Protein AF-V7AJ29-F1 (afdb_monomer_lite)

Sequence (267 aa):
MVYHNGQRTSQNERRWLRTNTIELQTILNQRDVEGNTILHIAATKNDTKTMKLLIKVMTDIDAANSSGERAIDIIENQEIKKNLERAEARVKRFRKVLSLMVSMNEWIIRKTGMKEKMSNEIRNAYMIVATLIATTTYQAVWSPPGGFRQINAVGTNNTVIQDHGPSNSSKFYEGKSVMSETKFMPFSTTNAWAFMTAIITIILLMPRNVGWFLLYLPTWLLVMSYSVSIMVISPSDITANLMTSFYLVLLVVLILACLLFFKRSLM

Foldseek 3Di:
DVVVVVVVVLVVQLVVVVVVLVVVQVQQCDADPQRDGPLLVCLLVVVLVVNLVSLQRHPCQPRATNVRDGSLRSHPDPVSSVVSVVSNVVNVVVVVVLVVVVVVVVVCCVVVVPPPDDDPVNLVVLLVVLVVLLVVLLVCLCAPVQRWDDDDPPPPPDDDPDDPDPCPPDPPLGLAHPDDLVVLLVSNVVSVVSNLVSLLSNLLSDDPDPCSVVVVVVSVVSLVVSLVSQLRHHSDNVSSVVVSVVSVVSVVVSVSSNVVVVVVVSD

InterPro domains:
  IPR002110 Ankyrin repeat [PF00023] (35-65)
  IPR002110 Ankyrin repeat [PS50088] (34-66)
  IPR002110 Ankyrin repeat [SM00248] (34-63)
  IPR026961 PGG domain [PF13962] (119-219)
  IPR036770 Ankyrin repeat-containing domain superfamily [G3DSA:1.25.40.20] (21-103)
  IPR036770 Ankyrin repeat-containing domain superfamily [SSF48403] (26-79)

Organism: Phaseolus vulgaris (NCBI:txid3885)

pLDDT: mean 79.11, std 14.29, range [39.41, 96.19]

Structure (mmCIF, N/CA/C/O backbone):
data_AF-V7AJ29-F1
#
_entry.id   AF-V7AJ29-F1
#
loop_
_atom_site.group_PDB
_atom_site.id
_atom_site.type_symbol
_atom_site.label_atom_id
_atom_site.label_alt_id
_atom_site.label_comp_id
_atom_site.label_asym_id
_atom_site.label_entity_id
_atom_site.label_seq_id
_atom_site.pdbx_PDB_ins_code
_atom_site.Cartn_x
_atom_site.Cartn_y
_atom_site.Cartn_z
_atom_site.occupancy
_atom_site.B_iso_or_equiv
_atom_site.auth_seq_id
_atom_site.auth_comp_id
_atom_site.auth_asym_id
_atom_site.auth_atom_id
_atom_site.pdbx_PDB_model_num
ATOM 1 N N . MET A 1 1 ? -14.546 39.806 -2.169 1.00 48.75 1 MET A N 1
ATOM 2 C CA . MET A 1 1 ? -15.174 39.253 -0.942 1.00 48.75 1 MET A CA 1
ATOM 3 C C . MET A 1 1 ? -15.543 37.760 -1.009 1.00 48.75 1 MET A C 1
ATOM 5 O O . MET A 1 1 ? -15.815 37.189 0.036 1.00 48.75 1 MET A O 1
ATOM 9 N N . VAL A 1 2 ? -15.483 37.077 -2.163 1.00 51.84 2 VAL A N 1
ATOM 10 C CA . VAL A 1 2 ? -15.912 35.661 -2.292 1.00 51.84 2 VAL A CA 1
ATOM 11 C C . VAL A 1 2 ? -14.924 34.644 -1.679 1.00 51.84 2 VAL A C 1
ATOM 13 O O . VAL A 1 2 ? -15.341 33.619 -1.147 1.00 51.84 2 VAL A O 1
ATOM 16 N N . TYR A 1 3 ? -13.623 34.951 -1.641 1.00 41.88 3 TYR A N 1
ATOM 17 C CA . TYR A 1 3 ? -12.590 34.047 -1.104 1.00 41.88 3 TYR A CA 1
ATOM 18 C C . TYR A 1 3 ? -12.680 33.790 0.412 1.00 41.88 3 TYR A C 1
ATOM 20 O O . TYR A 1 3 ? -12.237 32.746 0.889 1.00 41.88 3 TYR A O 1
ATOM 28 N N . HIS A 1 4 ? -13.287 34.702 1.177 1.00 47.19 4 HIS A N 1
ATOM 29 C CA . HIS A 1 4 ? -13.373 34.577 2.635 1.00 47.19 4 HIS A CA 1
ATOM 30 C C . HIS A 1 4 ? -14.449 33.581 3.103 1.00 47.19 4 HIS A C 1
ATOM 32 O O . HIS A 1 4 ? -14.316 33.015 4.189 1.00 47.19 4 HIS A O 1
ATOM 38 N N . ASN A 1 5 ? -15.483 33.330 2.288 1.00 50.66 5 ASN A N 1
ATOM 39 C CA . ASN A 1 5 ? -16.560 32.400 2.642 1.00 50.66 5 ASN A CA 1
ATOM 40 C C . ASN A 1 5 ? -16.152 30.931 2.465 1.00 50.66 5 ASN A C 1
ATOM 42 O O . ASN A 1 5 ? -16.450 30.130 3.342 1.00 50.66 5 ASN A O 1
ATOM 46 N N . GLY A 1 6 ? -15.398 30.586 1.413 1.00 54.72 6 GLY A N 1
ATOM 47 C CA . GLY A 1 6 ? -14.952 29.202 1.176 1.00 54.72 6 GLY A CA 1
ATOM 48 C C . GLY A 1 6 ? -13.955 28.672 2.218 1.00 54.72 6 GLY A C 1
ATOM 49 O O . GLY A 1 6 ? -13.954 27.491 2.556 1.00 54.72 6 GLY A O 1
ATOM 50 N N . GLN A 1 7 ? -13.120 29.553 2.779 1.00 51.34 7 GLN A N 1
ATOM 51 C CA . GLN A 1 7 ? -12.197 29.206 3.869 1.00 51.34 7 GLN A CA 1
ATOM 52 C C . GLN A 1 7 ? -12.948 28.968 5.191 1.00 51.34 7 GLN A C 1
ATOM 54 O O . GLN A 1 7 ? -12.621 28.041 5.931 1.00 51.34 7 GLN A O 1
ATOM 59 N N . ARG A 1 8 ? -13.990 29.767 5.468 1.00 55.88 8 ARG A N 1
ATOM 60 C CA . ARG A 1 8 ? -14.839 29.628 6.662 1.00 55.88 8 ARG A CA 1
ATOM 61 C C . ARG A 1 8 ? -15.720 28.382 6.614 1.00 55.88 8 ARG A C 1
ATOM 63 O O . ARG A 1 8 ? -15.823 27.691 7.623 1.00 55.88 8 ARG A O 1
ATOM 70 N N . THR A 1 9 ? -16.310 28.061 5.463 1.00 59.28 9 THR A N 1
ATOM 71 C CA . THR A 1 9 ? -17.094 26.825 5.301 1.00 59.28 9 THR A CA 1
ATOM 72 C C . THR A 1 9 ? -16.210 25.592 5.447 1.00 59.28 9 THR A C 1
ATOM 74 O O . THR A 1 9 ? -16.542 24.717 6.241 1.00 59.28 9 THR A O 1
ATOM 77 N N . SER A 1 10 ? -15.027 25.575 4.818 1.00 61.38 10 SER A N 1
ATOM 78 C CA . SER A 1 10 ? -14.078 24.466 4.979 1.00 61.38 10 SER A CA 1
ATOM 79 C C . SER A 1 10 ? -13.619 24.303 6.433 1.00 61.38 10 SER A C 1
ATOM 81 O O . SER A 1 10 ? -13.568 23.184 6.935 1.00 61.38 10 SER A O 1
ATOM 83 N N . GLN A 1 11 ? -13.334 25.390 7.159 1.00 64.81 11 GLN A N 1
ATOM 84 C CA . GLN A 1 11 ? -12.991 25.296 8.585 1.00 64.81 11 GLN A CA 1
ATOM 85 C C . GLN A 1 11 ? -14.145 24.758 9.441 1.00 64.81 11 GLN A C 1
ATOM 87 O O . GLN A 1 11 ? -13.909 23.937 10.330 1.00 64.81 11 GLN A O 1
ATOM 92 N N . ASN A 1 12 ? -15.380 25.181 9.168 1.00 72.81 12 ASN A N 1
ATOM 93 C CA . ASN A 1 12 ? -16.556 24.708 9.894 1.00 72.81 12 ASN A CA 1
ATOM 94 C C . ASN A 1 12 ? -16.820 23.218 9.639 1.00 72.81 12 ASN A C 1
ATOM 96 O O . ASN A 1 12 ? -17.079 22.482 10.588 1.00 72.81 12 ASN A O 1
ATOM 100 N N . GLU A 1 13 ? -16.665 22.753 8.398 1.00 72.44 13 GLU A N 1
ATOM 101 C CA . GLU A 1 13 ? -16.772 21.334 8.037 1.00 72.44 13 GLU A CA 1
ATOM 102 C C . GLU A 1 13 ? -15.710 20.487 8.743 1.00 72.44 13 GLU A C 1
ATOM 104 O O . GLU A 1 13 ? -16.029 19.454 9.331 1.00 72.44 13 GLU A O 1
ATOM 109 N N . ARG A 1 14 ? -14.447 20.938 8.762 1.00 70.69 14 ARG A N 1
ATOM 110 C CA . ARG A 1 14 ? -13.377 20.234 9.490 1.00 70.69 14 ARG A CA 1
ATOM 111 C C . ARG A 1 14 ? -13.662 20.164 10.983 1.00 70.69 14 ARG A C 1
ATOM 113 O O . ARG A 1 14 ? -13.430 19.127 11.605 1.00 70.69 14 ARG A O 1
ATOM 120 N N . ARG A 1 15 ? -14.157 21.259 11.563 1.00 76.44 15 ARG A N 1
ATOM 121 C CA . ARG A 1 15 ? -14.522 21.317 12.979 1.00 76.44 15 ARG A CA 1
ATOM 122 C C . ARG A 1 15 ? -15.666 20.351 13.280 1.00 76.44 15 ARG A C 1
ATOM 124 O O . ARG A 1 15 ? -15.533 19.562 14.206 1.00 76.44 15 ARG A O 1
ATOM 131 N N . TRP A 1 16 ? -16.712 20.348 12.457 1.00 80.94 16 TRP A N 1
ATOM 132 C CA . TRP A 1 16 ? -17.844 19.428 12.573 1.00 80.94 16 TRP A CA 1
ATOM 133 C C . TRP A 1 16 ? -17.413 17.961 12.453 1.00 80.94 16 TRP A C 1
ATOM 135 O O . TRP A 1 16 ? -17.742 17.152 13.316 1.00 80.94 16 TRP A O 1
ATOM 145 N N . LEU A 1 17 ? -16.591 17.622 11.452 1.00 76.44 17 LEU A N 1
ATOM 146 C CA . LEU A 1 17 ? -16.065 16.264 11.269 1.00 76.44 17 LEU A CA 1
ATOM 147 C C . LEU A 1 17 ? -15.229 15.807 12.466 1.00 76.44 17 LEU A C 1
ATOM 149 O O . LEU A 1 17 ? -15.358 14.662 12.900 1.00 76.44 17 LEU A O 1
ATOM 153 N N . ARG A 1 18 ? -14.375 16.684 13.012 1.00 76.75 18 ARG A N 1
ATOM 154 C CA . ARG A 1 18 ? -13.591 16.374 14.215 1.00 76.75 18 ARG A CA 1
ATOM 155 C C . ARG A 1 18 ? -14.496 16.133 15.415 1.00 76.75 18 ARG A C 1
ATOM 157 O O . ARG A 1 18 ? -14.319 15.113 16.072 1.00 76.75 18 ARG A O 1
ATOM 164 N N . THR A 1 19 ? -15.452 17.024 15.671 1.00 79.94 19 THR A N 1
ATOM 165 C CA . THR A 1 19 ? -16.392 16.891 16.790 1.00 79.94 19 THR A CA 1
ATOM 166 C C . THR A 1 19 ? -17.175 15.587 16.684 1.00 79.94 19 THR A C 1
ATOM 168 O O . THR A 1 19 ? -17.108 14.779 17.601 1.00 79.94 19 THR A O 1
ATOM 171 N N . ASN A 1 20 ? -17.771 15.295 15.527 1.00 83.75 20 ASN A N 1
ATOM 172 C CA . ASN A 1 20 ? -18.504 14.045 15.315 1.00 83.75 20 ASN A CA 1
ATOM 173 C C . ASN A 1 20 ? -17.629 12.802 15.437 1.00 83.75 20 ASN A C 1
ATOM 175 O O . ASN A 1 20 ? -18.082 11.769 15.917 1.00 83.75 20 ASN A O 1
ATOM 179 N N . THR A 1 21 ? -16.373 12.868 14.985 1.00 80.62 21 THR A N 1
ATOM 180 C CA . THR A 1 21 ? -15.450 11.735 15.126 1.00 80.62 21 THR A CA 1
ATOM 181 C C . THR A 1 21 ? -15.138 11.478 16.597 1.00 80.62 21 THR A C 1
ATOM 183 O O . THR A 1 21 ? -15.084 10.323 17.007 1.00 80.62 21 THR A O 1
ATOM 186 N N . ILE A 1 22 ? -14.939 12.537 17.385 1.00 83.12 22 ILE A N 1
ATOM 187 C CA . ILE A 1 22 ? -14.714 12.431 18.829 1.00 83.12 22 ILE A CA 1
ATOM 188 C C . ILE A 1 22 ? -15.967 11.867 19.498 1.00 83.12 22 ILE A C 1
ATOM 190 O O . ILE A 1 22 ? -15.855 10.864 20.190 1.00 83.12 22 ILE A O 1
ATOM 194 N N . GLU A 1 23 ? -17.146 12.424 19.217 1.00 85.75 23 GLU A N 1
ATOM 195 C CA . GLU A 1 23 ? -18.424 11.955 19.766 1.00 85.75 23 GLU A CA 1
ATOM 196 C C . GLU A 1 23 ? -18.697 10.486 19.429 1.00 85.75 23 GLU A C 1
ATOM 198 O O . GLU A 1 23 ? -19.018 9.703 20.319 1.00 85.75 23 GLU A O 1
ATOM 203 N N . LEU A 1 24 ? -18.487 10.071 18.174 1.00 84.19 24 LEU A N 1
ATOM 204 C CA . LEU A 1 24 ? -18.614 8.670 17.771 1.00 84.19 24 LEU A CA 1
ATOM 205 C C . LEU A 1 24 ? -17.654 7.765 18.544 1.00 84.19 24 LEU A C 1
ATOM 207 O O . LEU A 1 24 ? -18.063 6.700 18.992 1.00 84.19 24 LEU A O 1
ATOM 211 N N . GLN A 1 25 ? -16.388 8.155 18.712 1.00 85.12 25 GLN A N 1
ATOM 212 C CA . GLN A 1 25 ? -15.437 7.352 19.489 1.00 85.12 25 GLN A CA 1
ATOM 213 C C . GLN A 1 25 ? -15.801 7.319 20.974 1.00 85.12 25 GLN A C 1
ATOM 215 O O . GLN A 1 25 ? -15.659 6.274 21.601 1.00 85.12 25 GLN A O 1
ATOM 220 N N . THR A 1 26 ? -16.309 8.423 21.525 1.00 85.88 26 THR A N 1
ATOM 221 C CA . THR A 1 26 ? -16.824 8.474 22.893 1.00 85.88 26 THR A CA 1
ATOM 222 C C . THR A 1 26 ? -17.973 7.490 23.065 1.00 85.88 26 THR A C 1
ATOM 224 O O . THR A 1 26 ? -17.915 6.683 23.982 1.00 85.88 26 THR A O 1
ATOM 227 N N . ILE A 1 27 ? -18.959 7.493 22.161 1.00 85.12 27 ILE A N 1
ATOM 228 C CA . ILE A 1 27 ? -20.100 6.564 22.193 1.00 85.12 27 ILE A CA 1
ATOM 229 C C . ILE A 1 27 ? -19.628 5.113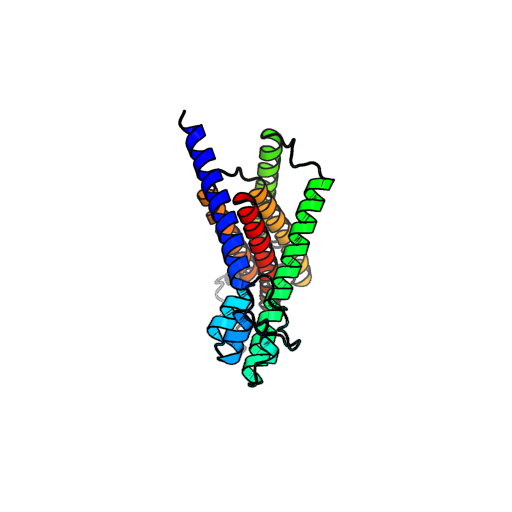 22.043 1.00 85.12 27 ILE A C 1
ATOM 231 O O . ILE A 1 27 ? -20.045 4.245 22.799 1.00 85.12 27 ILE A O 1
ATOM 235 N N . LEU A 1 28 ? -18.730 4.835 21.095 1.00 85.88 28 LEU A N 1
ATOM 236 C CA . LEU A 1 28 ? -18.237 3.478 20.852 1.00 85.88 28 LEU A CA 1
ATOM 237 C C . LEU A 1 28 ? -17.427 2.909 22.027 1.00 85.88 28 LEU A C 1
ATOM 239 O O . LEU A 1 28 ? -17.460 1.701 22.257 1.00 85.88 28 LEU A O 1
ATOM 243 N N . ASN A 1 29 ? -16.709 3.765 22.756 1.00 83.25 29 ASN A N 1
ATOM 244 C CA . ASN A 1 29 ? -15.894 3.375 23.906 1.00 83.25 29 ASN A CA 1
ATOM 245 C C . ASN A 1 29 ? -16.655 3.472 25.245 1.00 83.25 29 ASN A C 1
ATOM 247 O O . ASN A 1 29 ? -16.050 3.239 26.293 1.00 83.25 29 ASN A O 1
ATOM 251 N N . GLN A 1 30 ? -17.952 3.813 25.237 1.00 87.75 30 GLN A N 1
ATOM 252 C CA . GLN A 1 30 ? -18.782 3.741 26.441 1.00 87.75 30 GLN A CA 1
ATOM 253 C C . GLN A 1 30 ? -18.863 2.303 26.954 1.00 87.75 30 GLN A C 1
ATOM 255 O O . GLN A 1 30 ? -18.821 1.336 26.188 1.00 87.75 30 GLN A O 1
ATOM 260 N N . ARG A 1 31 ? -18.969 2.195 28.277 1.00 90.00 31 ARG A N 1
ATOM 261 C CA . ARG A 1 31 ? -19.050 0.939 29.013 1.00 90.00 31 ARG A CA 1
ATOM 262 C C . ARG A 1 31 ? -20.376 0.889 29.760 1.00 90.00 31 ARG A C 1
ATOM 264 O O . ARG A 1 31 ? -20.803 1.918 30.286 1.00 90.00 31 ARG A O 1
ATOM 271 N N . ASP A 1 32 ? -21.014 -0.274 29.777 1.00 91.19 32 ASP A N 1
ATOM 272 C CA . ASP A 1 32 ? -22.172 -0.528 30.637 1.00 91.19 32 ASP A CA 1
ATOM 273 C C . ASP A 1 32 ? -21.749 -0.753 32.102 1.00 91.19 32 ASP A C 1
ATOM 275 O O . ASP A 1 32 ? -20.592 -0.527 32.478 1.00 91.19 32 ASP A O 1
ATOM 279 N N . VAL A 1 33 ? -22.700 -1.154 32.949 1.00 92.06 33 VAL A N 1
ATOM 280 C CA . VAL A 1 33 ? -22.460 -1.348 34.387 1.00 92.06 33 VAL A CA 1
ATOM 281 C C . VAL A 1 33 ? -21.511 -2.523 34.664 1.00 92.06 33 VAL A C 1
ATOM 283 O O . VAL A 1 33 ? -20.773 -2.495 35.647 1.00 92.06 33 VAL A O 1
ATOM 286 N N . GLU A 1 34 ? -21.443 -3.503 33.763 1.00 88.94 34 GLU A N 1
ATOM 287 C CA . GLU A 1 34 ? -20.496 -4.620 33.782 1.00 88.94 34 GLU A CA 1
ATOM 288 C C . GLU A 1 34 ? -19.157 -4.294 33.090 1.00 88.94 34 GLU A C 1
ATOM 290 O O . GLU A 1 34 ? -18.278 -5.153 32.966 1.00 88.94 34 GLU A O 1
ATOM 295 N N . GLY A 1 35 ? -18.958 -3.053 32.643 1.00 90.94 35 GLY A N 1
ATOM 296 C CA . GLY A 1 35 ? -17.733 -2.627 31.975 1.00 90.94 35 GLY A CA 1
ATOM 297 C C . GLY A 1 35 ? -17.633 -3.063 30.507 1.00 90.94 35 GLY A C 1
ATOM 298 O O . GLY A 1 35 ? -16.580 -2.857 29.893 1.00 90.94 35 GLY A O 1
ATOM 299 N N . ASN A 1 36 ? -18.688 -3.644 29.932 1.00 91.12 36 ASN A N 1
ATOM 300 C CA . ASN A 1 36 ? -18.731 -4.109 28.552 1.00 91.12 36 ASN A CA 1
ATOM 301 C C . ASN A 1 36 ? -18.869 -2.928 27.590 1.00 91.12 36 ASN A C 1
ATOM 303 O O . ASN A 1 36 ? -19.733 -2.064 27.728 1.00 91.12 36 ASN A O 1
ATOM 307 N N . THR A 1 37 ? -18.038 -2.923 26.553 1.00 91.88 37 THR A N 1
ATOM 308 C CA . THR A 1 37 ? -18.215 -2.026 25.402 1.00 91.88 37 THR A CA 1
ATOM 309 C C . THR A 1 37 ? -19.226 -2.600 24.409 1.00 91.88 37 THR A C 1
ATOM 311 O O . THR A 1 37 ? -19.546 -3.791 24.441 1.00 91.88 37 THR A O 1
ATOM 314 N N . ILE A 1 38 ? -19.652 -1.798 23.429 1.00 91.56 38 ILE A N 1
ATOM 315 C CA . ILE A 1 38 ? -20.515 -2.269 22.329 1.00 91.56 38 ILE A CA 1
ATOM 316 C C . ILE A 1 38 ? -19.940 -3.494 21.589 1.00 91.56 38 ILE A C 1
ATOM 318 O O . ILE A 1 38 ? -20.693 -4.319 21.070 1.00 91.56 38 ILE A O 1
ATOM 322 N N . LEU A 1 39 ? -18.610 -3.655 21.581 1.00 92.38 39 LEU A N 1
ATOM 323 C CA . LEU A 1 39 ? -17.949 -4.824 21.003 1.00 92.38 39 LEU A CA 1
ATOM 324 C C . LEU A 1 39 ? -18.183 -6.098 21.826 1.00 92.38 39 LEU A C 1
ATOM 326 O O . LEU A 1 39 ? -18.380 -7.155 21.233 1.00 92.38 39 LEU A O 1
ATOM 330 N N . HIS A 1 40 ? -18.210 -6.004 23.158 1.00 93.06 40 HIS A N 1
ATOM 331 C CA . HIS A 1 40 ? -18.530 -7.129 24.045 1.00 93.06 40 HIS A CA 1
ATOM 332 C C . HIS A 1 40 ? -19.994 -7.543 23.873 1.00 93.06 40 HIS A C 1
ATOM 334 O O . HIS A 1 40 ? -20.273 -8.719 23.676 1.00 93.06 40 HIS A O 1
ATOM 340 N N . ILE A 1 41 ? -20.916 -6.573 23.809 1.00 91.31 41 ILE A N 1
ATOM 341 C CA . ILE A 1 41 ? -22.345 -6.840 23.562 1.00 91.31 41 ILE A CA 1
ATOM 342 C C . ILE A 1 41 ? -22.539 -7.565 22.220 1.00 91.31 41 ILE A C 1
ATOM 344 O O . ILE A 1 41 ? -23.314 -8.519 22.121 1.00 91.31 41 ILE A O 1
ATOM 348 N N . ALA A 1 42 ? -21.823 -7.135 21.174 1.00 91.56 42 ALA A N 1
ATOM 349 C CA . ALA A 1 42 ? -21.846 -7.803 19.875 1.00 91.56 42 ALA A CA 1
ATOM 350 C C . ALA A 1 42 ? -21.263 -9.229 19.938 1.00 91.56 42 ALA A C 1
ATOM 352 O O . ALA A 1 42 ? -21.777 -10.119 19.257 1.00 91.56 42 ALA A O 1
ATOM 353 N N . ALA A 1 43 ? -20.241 -9.457 20.771 1.00 91.81 43 ALA A N 1
ATOM 354 C CA . ALA A 1 43 ? -19.658 -10.777 21.001 1.00 91.81 43 ALA A CA 1
ATOM 355 C C . ALA A 1 43 ? -20.630 -11.735 21.692 1.00 91.81 43 ALA A C 1
ATOM 357 O O . ALA A 1 43 ? -20.820 -12.849 21.210 1.00 91.81 43 ALA A O 1
ATOM 358 N N . THR A 1 44 ? -21.313 -11.284 22.749 1.00 90.75 44 THR A N 1
ATOM 359 C CA . THR A 1 44 ? -22.327 -12.076 23.466 1.00 90.75 44 THR A CA 1
ATOM 360 C C . THR A 1 44 ? -23.475 -12.494 22.547 1.00 90.75 44 THR A C 1
ATOM 362 O O . THR A 1 44 ? -24.003 -13.594 22.658 1.00 90.75 44 THR A O 1
ATOM 365 N N . LYS A 1 45 ? -23.846 -11.635 21.588 1.00 90.19 45 LYS A N 1
ATOM 366 C CA . LYS A 1 45 ? -24.877 -11.935 20.579 1.00 90.19 45 LYS A CA 1
ATOM 367 C C . LYS A 1 45 ? -24.364 -12.755 19.391 1.00 90.19 45 LYS A C 1
ATOM 369 O O . LYS A 1 45 ? -25.140 -13.044 18.482 1.00 90.19 45 LYS A O 1
ATOM 374 N N . ASN A 1 46 ? -23.074 -13.094 19.368 1.00 87.38 46 ASN A N 1
ATOM 375 C CA . ASN A 1 46 ? -22.396 -13.747 18.251 1.00 87.38 46 ASN A CA 1
ATOM 376 C C . ASN A 1 46 ? -22.600 -13.011 16.905 1.00 87.38 46 ASN A C 1
ATOM 378 O O . ASN A 1 46 ? -22.638 -13.614 15.826 1.00 87.38 46 ASN A O 1
ATOM 382 N N . ASP A 1 47 ? -22.744 -11.680 16.953 1.00 90.88 47 ASP A N 1
ATOM 383 C CA . ASP A 1 47 ? -22.982 -10.847 15.776 1.00 90.88 47 ASP A CA 1
ATOM 384 C C . ASP A 1 47 ? -21.662 -10.522 15.073 1.00 90.88 47 ASP A C 1
ATOM 386 O O . ASP A 1 47 ? -21.084 -9.433 15.163 1.00 90.88 47 ASP A O 1
ATOM 390 N N . THR A 1 48 ? -21.181 -11.507 14.322 1.00 89.62 48 THR A N 1
ATOM 391 C CA . THR A 1 48 ? -19.906 -11.425 13.602 1.00 89.62 48 THR A CA 1
ATOM 392 C C . THR A 1 48 ? -19.831 -10.261 12.612 1.00 89.62 48 THR A C 1
ATOM 394 O O . THR A 1 48 ? -18.736 -9.758 12.339 1.00 89.62 48 THR A O 1
ATOM 397 N N . LYS A 1 49 ? -20.968 -9.821 12.053 1.00 90.62 49 LYS A N 1
ATOM 398 C CA . LYS A 1 49 ? -21.013 -8.705 11.099 1.00 90.62 49 LYS A CA 1
ATOM 399 C C . LYS A 1 49 ? -20.758 -7.395 11.831 1.00 90.62 49 LYS A C 1
ATOM 401 O O . LYS A 1 49 ? -19.866 -6.643 11.429 1.00 90.62 49 LYS A O 1
ATOM 406 N N . THR A 1 50 ? -21.477 -7.169 12.926 1.00 90.44 50 THR A N 1
ATOM 407 C CA . THR A 1 50 ? -21.302 -5.983 13.766 1.00 90.44 50 THR A CA 1
ATOM 408 C C . THR A 1 50 ? -19.908 -5.949 14.377 1.00 90.44 50 THR A C 1
ATOM 410 O O . THR A 1 50 ? -19.235 -4.925 14.282 1.00 90.44 50 THR A O 1
ATOM 413 N N . MET A 1 51 ? -19.388 -7.076 14.870 1.00 92.25 51 MET A N 1
ATOM 414 C CA . MET A 1 51 ? -18.018 -7.134 15.389 1.00 92.25 51 MET A CA 1
ATOM 415 C C . MET A 1 51 ? -16.963 -6.763 14.338 1.00 92.25 51 MET A C 1
ATOM 417 O O . MET A 1 51 ? -16.066 -5.971 14.620 1.00 92.25 51 MET A O 1
ATOM 421 N N . LYS A 1 52 ? -17.071 -7.273 13.101 1.00 90.69 52 LYS A N 1
ATOM 422 C CA . LYS A 1 52 ? -16.138 -6.916 12.012 1.00 90.69 52 LYS A CA 1
ATOM 423 C C . LYS A 1 52 ? -16.162 -5.420 11.692 1.00 90.69 52 LYS A C 1
ATOM 425 O O . LYS A 1 52 ? -15.110 -4.844 11.407 1.00 90.69 52 LYS A O 1
ATOM 430 N N . LEU A 1 53 ? -17.340 -4.797 11.725 1.00 89.44 53 LEU A N 1
ATOM 431 C CA . LEU A 1 53 ? -17.488 -3.354 11.524 1.00 89.44 53 LEU A CA 1
ATOM 432 C C . LEU A 1 53 ? -16.874 -2.569 12.689 1.00 89.44 53 LEU A C 1
ATOM 434 O O . LEU A 1 53 ? -16.065 -1.669 12.460 1.00 89.44 53 LEU A O 1
ATOM 438 N N . LEU A 1 54 ? -17.189 -2.954 13.925 1.00 90.62 54 LEU A N 1
ATOM 439 C CA . LEU A 1 54 ? -16.677 -2.318 15.136 1.00 90.62 54 LEU A CA 1
ATOM 440 C C . LEU A 1 54 ? -15.152 -2.412 15.232 1.00 90.62 54 LEU A C 1
ATOM 442 O O . LEU A 1 54 ? -14.507 -1.391 15.439 1.00 90.62 54 LEU A O 1
ATOM 446 N N . ILE A 1 55 ? -14.545 -3.569 14.949 1.00 91.06 55 ILE A N 1
ATOM 447 C CA . ILE A 1 55 ? -13.078 -3.733 14.930 1.00 91.06 55 ILE A CA 1
ATOM 448 C C . ILE A 1 55 ? -12.408 -2.746 13.959 1.00 91.06 55 ILE A C 1
ATOM 450 O O . ILE A 1 55 ? -11.297 -2.268 14.202 1.00 91.06 55 ILE A O 1
ATOM 454 N N . LYS A 1 56 ? -13.076 -2.399 12.852 1.00 87.25 56 LYS A N 1
ATOM 455 C CA . LYS A 1 56 ? -12.558 -1.435 11.874 1.00 87.25 56 LYS A CA 1
ATOM 456 C C . LYS A 1 56 ? -12.648 0.012 12.372 1.00 87.25 56 LYS A C 1
ATOM 458 O O . LYS A 1 56 ? -11.748 0.795 12.065 1.00 87.25 56 LYS A O 1
ATOM 463 N N . VAL A 1 57 ? -13.705 0.361 13.107 1.00 85.81 57 VAL A N 1
ATOM 464 C CA . VAL A 1 57 ? -14.039 1.748 13.485 1.00 85.81 57 VAL A CA 1
ATOM 465 C C . VAL A 1 57 ? -13.558 2.118 14.893 1.00 85.81 57 VAL A C 1
ATOM 467 O O . VAL A 1 57 ? -13.098 3.240 15.099 1.00 85.81 57 VAL A O 1
ATOM 470 N N . MET A 1 58 ? -13.631 1.198 15.854 1.00 85.88 58 MET A N 1
ATOM 471 C CA . MET A 1 58 ? -13.295 1.440 17.258 1.00 85.88 58 MET A CA 1
ATOM 472 C C . MET A 1 58 ? -11.799 1.630 17.453 1.00 85.88 58 MET A C 1
ATOM 474 O O . MET A 1 58 ? -10.993 0.812 17.008 1.00 85.88 58 MET A O 1
ATOM 478 N N . THR A 1 59 ? -11.412 2.686 18.158 1.00 79.44 59 THR A N 1
ATOM 479 C CA . THR A 1 59 ? -10.010 2.925 18.518 1.00 79.44 59 THR A CA 1
ATOM 480 C C . THR A 1 59 ? -9.503 1.924 19.549 1.00 79.44 59 THR A C 1
ATOM 482 O O . THR A 1 59 ? -8.412 1.384 19.352 1.00 79.44 59 THR A O 1
ATOM 485 N N . ASP A 1 60 ? -10.311 1.607 20.561 1.00 84.31 60 ASP A N 1
ATOM 486 C CA . ASP A 1 60 ? -9.963 0.669 21.626 1.00 84.31 60 ASP A CA 1
ATOM 487 C C . ASP A 1 60 ? -10.689 -0.676 21.457 1.00 84.31 60 ASP A C 1
ATOM 489 O O . ASP A 1 60 ? -11.787 -0.899 21.959 1.00 84.31 60 ASP A O 1
ATOM 493 N N . ILE A 1 61 ? -10.072 -1.574 20.687 1.00 88.12 61 ILE A N 1
ATOM 494 C CA . ILE A 1 61 ? -10.559 -2.953 20.488 1.00 88.12 61 ILE A CA 1
ATOM 495 C C . ILE A 1 61 ? -10.049 -3.917 21.571 1.00 88.12 61 ILE A C 1
ATOM 497 O O . ILE A 1 61 ? -10.447 -5.077 21.591 1.00 88.12 61 ILE A O 1
ATOM 501 N N . ASP A 1 62 ? -9.146 -3.453 22.442 1.00 89.62 62 ASP A N 1
ATOM 502 C CA . ASP A 1 62 ? -8.486 -4.267 23.469 1.00 89.62 62 ASP A CA 1
ATOM 503 C C . ASP A 1 62 ? -9.021 -3.989 24.878 1.00 89.62 62 ASP A C 1
ATOM 505 O O . ASP A 1 62 ? -8.512 -4.552 25.845 1.00 89.62 62 ASP A O 1
ATOM 509 N N . ALA A 1 63 ? -10.067 -3.167 24.989 1.00 89.62 63 ALA A N 1
ATOM 510 C CA . ALA A 1 63 ? -10.788 -2.925 26.225 1.00 89.62 63 ALA A CA 1
ATOM 511 C C . ALA A 1 63 ? -11.229 -4.246 26.874 1.00 89.62 63 ALA A C 1
ATOM 513 O O . ALA A 1 63 ? -11.876 -5.068 26.226 1.00 89.62 63 ALA A O 1
ATOM 514 N N . ALA A 1 64 ? -10.902 -4.413 28.155 1.00 92.75 64 ALA A N 1
ATOM 515 C CA . ALA A 1 64 ? -11.409 -5.491 28.998 1.00 92.75 64 ALA A CA 1
ATOM 516 C C . 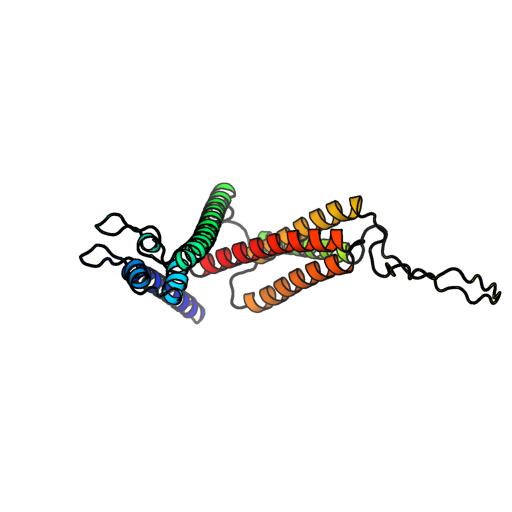ALA A 1 64 ? -12.630 -5.021 29.804 1.00 92.75 64 ALA A C 1
ATOM 518 O O . ALA A 1 64 ? -12.658 -3.858 30.226 1.00 92.75 64 ALA A O 1
ATOM 519 N N . ASN A 1 65 ? -13.608 -5.901 30.022 1.00 92.56 65 ASN A N 1
ATOM 520 C CA . ASN A 1 65 ? -14.760 -5.662 30.899 1.00 92.56 65 ASN A CA 1
ATOM 521 C C . ASN A 1 65 ? -14.381 -5.738 32.397 1.00 92.56 65 ASN A C 1
ATOM 523 O O . ASN A 1 65 ? -13.210 -5.914 32.742 1.00 92.56 65 ASN A O 1
ATOM 527 N N . SER A 1 66 ? -15.360 -5.607 33.301 1.00 93.69 66 SER A N 1
ATOM 528 C CA . SER A 1 66 ? -15.124 -5.694 34.754 1.00 93.69 66 SER A CA 1
ATOM 529 C C . SER A 1 66 ? -14.626 -7.072 35.216 1.00 93.69 66 SER A C 1
ATOM 531 O O . SER A 1 66 ? -14.016 -7.169 36.279 1.00 93.69 66 SER A O 1
ATOM 533 N N . SER A 1 67 ? -14.823 -8.117 34.408 1.00 90.88 67 SER A N 1
ATOM 534 C CA . SER A 1 67 ? -14.288 -9.469 34.625 1.00 90.88 67 SER A CA 1
ATOM 535 C C . SER A 1 67 ? -12.868 -9.659 34.071 1.00 90.88 67 SER A C 1
ATOM 537 O O . SER A 1 67 ? -12.280 -10.724 34.240 1.00 90.88 67 SER A O 1
ATOM 539 N N . GLY A 1 68 ? -12.296 -8.649 33.407 1.00 91.88 68 GLY A N 1
ATOM 540 C CA . GLY A 1 68 ? -10.980 -8.731 32.768 1.00 91.88 68 GLY A CA 1
ATOM 541 C C . GLY A 1 68 ? -10.980 -9.406 31.391 1.00 91.88 68 GLY A C 1
ATOM 542 O O . GLY A 1 68 ? -9.910 -9.648 30.833 1.00 91.88 68 GLY A O 1
ATOM 543 N N . GLU A 1 69 ? -12.150 -9.687 30.821 1.00 91.38 69 GLU A N 1
ATOM 544 C CA . GLU A 1 69 ? -12.300 -10.356 29.528 1.00 91.38 69 GLU A CA 1
ATOM 545 C C . GLU A 1 69 ? -12.379 -9.335 28.396 1.00 91.38 69 GLU A C 1
ATOM 547 O O . GLU A 1 69 ? -13.054 -8.311 28.518 1.00 91.38 69 GLU A O 1
ATOM 552 N N . ARG A 1 70 ? -11.720 -9.619 27.267 1.00 93.25 70 ARG A N 1
ATOM 553 C CA . ARG A 1 70 ? -11.926 -8.854 26.032 1.00 93.25 70 ARG A CA 1
ATOM 554 C C . ARG A 1 70 ? -13.152 -9.389 25.307 1.00 93.25 70 ARG A C 1
ATOM 556 O O . ARG A 1 70 ? -13.503 -10.561 25.416 1.00 93.25 70 ARG A O 1
ATOM 563 N N . ALA A 1 71 ? -13.728 -8.569 24.436 1.00 90.81 71 ALA A N 1
ATOM 564 C CA . ALA A 1 71 ? -14.879 -8.968 23.633 1.00 90.81 71 ALA A CA 1
ATOM 565 C C . ALA A 1 71 ? -14.667 -10.277 22.846 1.00 90.81 71 ALA A C 1
ATOM 567 O O . ALA A 1 71 ? -15.587 -11.074 22.720 1.00 90.81 71 ALA A O 1
ATOM 568 N N . ILE A 1 72 ? -13.460 -10.538 22.333 1.00 90.94 72 ILE A N 1
ATOM 569 C CA . ILE A 1 72 ? -13.172 -11.785 21.605 1.00 90.94 72 ILE A CA 1
ATOM 570 C C . ILE A 1 72 ? -13.099 -13.026 22.502 1.00 90.94 72 ILE A C 1
ATOM 572 O O . ILE A 1 72 ? -13.206 -14.144 21.997 1.00 90.94 72 ILE A O 1
ATOM 576 N N . ASP A 1 73 ? -12.883 -12.840 23.804 1.00 91.75 73 ASP A N 1
ATOM 577 C CA . ASP A 1 73 ? -12.749 -13.931 24.767 1.00 91.75 73 ASP A CA 1
ATOM 578 C C . ASP A 1 73 ? -14.112 -14.490 25.176 1.00 91.75 73 ASP A C 1
ATOM 580 O O . ASP A 1 73 ? -14.214 -15.691 25.399 1.00 91.75 73 ASP A O 1
ATOM 584 N N . ILE A 1 74 ? -15.158 -13.659 25.101 1.00 91.62 74 ILE A N 1
ATOM 585 C CA . ILE A 1 74 ? -16.568 -14.032 25.305 1.00 91.62 74 ILE A CA 1
ATOM 586 C C . ILE A 1 74 ? -17.076 -15.001 24.216 1.00 91.62 74 ILE A C 1
ATOM 588 O O . ILE A 1 74 ? -18.054 -15.717 24.410 1.00 91.62 74 ILE A O 1
ATOM 592 N N . ILE A 1 75 ? -16.436 -15.041 23.043 1.00 91.12 75 ILE A N 1
ATOM 593 C CA . ILE A 1 75 ? -16.895 -15.871 21.923 1.00 91.12 75 ILE A CA 1
ATOM 594 C C . ILE A 1 75 ? -16.600 -17.351 22.196 1.00 91.12 75 ILE A C 1
ATOM 596 O O . ILE A 1 75 ? -15.452 -17.793 22.122 1.00 91.12 75 ILE A O 1
ATOM 600 N N . GLU A 1 76 ? -17.653 -18.145 22.383 1.00 88.62 76 GLU A N 1
ATOM 601 C CA . GLU A 1 76 ? -17.545 -19.598 22.579 1.00 88.62 76 GLU A CA 1
ATOM 602 C C . GLU A 1 76 ? -17.159 -20.344 21.288 1.00 88.62 76 GLU A C 1
ATOM 604 O O . GLU A 1 76 ? -16.358 -21.286 21.297 1.00 88.62 76 GLU A O 1
ATOM 609 N N . ASN A 1 77 ? -17.703 -19.912 20.142 1.00 90.12 77 ASN A N 1
ATOM 610 C CA . ASN A 1 77 ? -17.462 -20.565 18.858 1.00 90.12 77 ASN A CA 1
ATOM 611 C C . ASN A 1 77 ? -16.019 -20.330 18.371 1.00 90.12 77 ASN A C 1
ATOM 613 O O . ASN A 1 77 ? -15.647 -19.241 17.923 1.00 90.12 77 ASN A O 1
ATOM 617 N N . GLN A 1 78 ? -15.227 -21.403 18.379 1.00 89.62 78 GLN A N 1
ATOM 618 C CA . GLN A 1 78 ? -13.804 -21.383 18.032 1.00 89.62 78 GLN A CA 1
ATOM 619 C C . GLN A 1 78 ? -13.511 -20.962 16.586 1.00 89.62 78 GLN A C 1
ATOM 621 O O . GLN A 1 78 ? -12.485 -20.332 16.318 1.00 89.62 78 GLN A O 1
ATOM 626 N N . GLU A 1 79 ? -14.381 -21.294 15.632 1.00 89.38 79 GLU A N 1
ATOM 627 C CA . GLU A 1 79 ? -14.182 -20.916 14.231 1.00 89.38 79 GLU A CA 1
ATOM 628 C C . GLU A 1 79 ? -14.382 -19.409 14.034 1.00 89.38 79 GLU A C 1
ATOM 630 O O . GLU A 1 79 ? -13.574 -18.735 13.382 1.00 89.38 79 GLU A O 1
ATOM 635 N N . ILE A 1 80 ? -15.430 -18.864 14.654 1.00 87.50 80 ILE A N 1
ATOM 636 C CA . ILE A 1 80 ? -15.720 -17.430 14.642 1.00 87.50 80 ILE A CA 1
ATOM 637 C C . ILE A 1 80 ? -14.588 -16.664 15.326 1.00 87.50 80 ILE A C 1
ATOM 639 O O . ILE A 1 80 ? -14.069 -15.711 14.735 1.00 87.50 80 ILE A O 1
ATOM 643 N N . LYS A 1 81 ? -14.147 -17.130 16.502 1.00 90.88 81 LYS A N 1
ATOM 644 C CA . LYS A 1 81 ? -13.033 -16.541 17.253 1.00 90.88 81 LYS A CA 1
ATOM 645 C C . LYS A 1 81 ? -11.764 -16.445 16.401 1.00 90.88 81 LYS A C 1
ATOM 647 O O . LYS A 1 81 ? -11.256 -15.344 16.187 1.00 90.88 81 LYS A O 1
ATOM 652 N N . LYS A 1 82 ? -11.323 -17.550 15.784 1.00 91.94 82 LYS A N 1
ATOM 653 C CA . LYS A 1 82 ? -10.135 -17.570 14.902 1.00 91.94 82 LYS A CA 1
ATOM 654 C C . LYS A 1 82 ? -10.245 -16.604 13.720 1.00 91.94 82 LYS A C 1
ATOM 656 O O . LYS A 1 82 ? -9.272 -15.945 13.343 1.00 91.94 82 LYS A O 1
ATOM 661 N N . ASN A 1 83 ? -11.417 -16.520 13.090 1.00 89.88 83 ASN A N 1
ATOM 662 C CA . ASN A 1 83 ? -11.634 -15.606 11.968 1.00 89.88 83 ASN A CA 1
ATOM 663 C C . ASN A 1 83 ? -11.576 -14.136 12.398 1.00 89.88 83 ASN A C 1
ATOM 665 O O . ASN A 1 83 ? -11.071 -13.292 11.647 1.00 89.88 83 ASN A O 1
ATOM 669 N N . LEU A 1 84 ? -12.057 -13.835 13.602 1.00 89.56 84 LEU A N 1
ATOM 670 C CA . LEU A 1 84 ? -12.044 -12.495 14.166 1.00 89.56 84 LEU A CA 1
ATOM 671 C C . LEU A 1 84 ? -10.645 -12.079 14.633 1.00 89.56 84 LEU A C 1
ATOM 673 O O . LEU A 1 84 ? -10.202 -10.989 14.284 1.00 89.56 84 LEU A O 1
ATOM 677 N N . GLU A 1 85 ? -9.892 -12.974 15.275 1.00 92.31 85 GLU A N 1
ATOM 678 C CA . GLU A 1 85 ? -8.481 -12.760 15.635 1.00 92.31 85 GLU A CA 1
ATOM 679 C C . GLU A 1 85 ? -7.626 -12.413 14.407 1.00 92.31 85 GLU A C 1
ATOM 681 O O . GLU A 1 85 ? -6.817 -11.481 14.426 1.00 92.31 85 GLU A O 1
ATOM 686 N N . ARG A 1 86 ? -7.845 -13.105 13.278 1.00 90.88 86 ARG A N 1
ATOM 687 C CA . ARG A 1 86 ? -7.190 -12.767 12.002 1.00 90.88 86 ARG A CA 1
ATOM 688 C C . ARG A 1 86 ? -7.561 -11.362 11.522 1.00 90.88 86 ARG A C 1
ATOM 690 O O . ARG A 1 86 ? -6.702 -10.664 10.974 1.00 90.88 86 ARG A O 1
ATOM 697 N N . ALA A 1 87 ? -8.820 -10.953 11.681 1.00 88.19 87 ALA A N 1
ATOM 698 C CA . ALA A 1 87 ? -9.282 -9.617 11.311 1.00 88.19 87 ALA A CA 1
ATOM 699 C C . ALA A 1 87 ? -8.672 -8.537 12.220 1.00 88.19 87 ALA A C 1
ATOM 701 O O . ALA A 1 87 ? -8.130 -7.554 11.708 1.00 88.19 87 ALA A O 1
ATOM 702 N N . GLU A 1 88 ? -8.652 -8.754 13.537 1.00 90.81 88 GLU A N 1
ATOM 703 C CA . GLU A 1 88 ? -7.986 -7.873 14.501 1.00 90.81 88 GLU A CA 1
ATOM 704 C C . GLU A 1 88 ? -6.499 -7.728 14.189 1.00 90.81 88 GLU A C 1
ATOM 706 O O . GLU A 1 88 ? -5.994 -6.612 14.076 1.00 90.81 88 GLU A O 1
ATOM 711 N N . ALA A 1 89 ? -5.794 -8.837 13.952 1.00 91.94 89 ALA A N 1
ATOM 712 C CA . ALA A 1 89 ? -4.373 -8.816 13.619 1.00 91.94 89 ALA A CA 1
ATOM 713 C C . ALA A 1 89 ? -4.085 -8.032 12.326 1.00 91.94 89 ALA A C 1
ATOM 715 O O . ALA A 1 89 ? -3.033 -7.400 12.196 1.00 91.94 89 ALA A O 1
ATOM 716 N N . ARG A 1 90 ? -4.998 -8.054 11.344 1.00 88.69 90 ARG A N 1
ATOM 717 C CA . ARG A 1 90 ? -4.892 -7.219 10.132 1.00 88.69 90 ARG A CA 1
ATOM 718 C C . ARG A 1 90 ? -5.061 -5.736 10.465 1.00 88.69 90 ARG A C 1
ATOM 720 O O . ARG A 1 90 ? -4.233 -4.932 10.038 1.00 88.69 90 ARG A O 1
ATOM 727 N N . VAL A 1 91 ? -6.070 -5.377 11.259 1.00 88.38 91 VAL A N 1
ATOM 728 C CA . VAL A 1 91 ? -6.331 -3.981 11.647 1.00 88.38 91 VAL A CA 1
ATOM 729 C C . VAL A 1 91 ? -5.221 -3.423 12.544 1.00 88.38 91 VAL A C 1
ATOM 731 O O . VAL A 1 91 ? -4.742 -2.318 12.292 1.00 88.38 91 VAL A O 1
ATOM 734 N N . LYS A 1 92 ? -4.734 -4.183 13.533 1.00 89.38 92 LYS A N 1
ATOM 735 C CA . LYS A 1 92 ? -3.615 -3.779 14.402 1.00 89.38 92 LYS A CA 1
ATOM 736 C C . LYS A 1 92 ? -2.329 -3.559 13.607 1.00 89.38 92 LYS A C 1
ATOM 738 O O . LYS A 1 92 ? -1.671 -2.534 13.788 1.00 89.38 92 LYS A O 1
ATOM 743 N N . ARG A 1 93 ? -1.997 -4.466 12.674 1.00 88.25 93 ARG A N 1
ATOM 744 C CA . ARG A 1 93 ? -0.858 -4.281 11.754 1.00 88.25 93 ARG A CA 1
ATOM 745 C C . ARG A 1 93 ? -0.999 -3.000 10.940 1.00 88.25 93 ARG A C 1
ATOM 747 O O . ARG A 1 93 ? -0.064 -2.205 10.908 1.00 88.25 93 ARG A O 1
ATOM 754 N N . PHE A 1 94 ? -2.172 -2.768 10.354 1.00 83.38 94 PHE A N 1
ATOM 755 C CA . PHE A 1 94 ? -2.457 -1.546 9.605 1.00 83.38 94 PHE A CA 1
ATOM 756 C C . PHE A 1 94 ? -2.288 -0.285 10.467 1.00 83.38 94 PHE A C 1
ATOM 758 O O . PHE A 1 94 ? -1.597 0.643 10.054 1.00 83.38 94 PHE A O 1
ATOM 765 N N . ARG A 1 95 ? -2.845 -0.257 11.689 1.00 85.06 95 ARG A N 1
ATOM 766 C CA . ARG A 1 95 ? -2.707 0.874 12.629 1.00 85.06 95 ARG A CA 1
ATOM 767 C C . ARG A 1 95 ? -1.256 1.128 13.028 1.00 85.06 95 ARG A C 1
ATOM 769 O O . ARG A 1 95 ? -0.847 2.283 13.091 1.00 85.06 95 ARG A O 1
ATOM 776 N N . LYS A 1 96 ? -0.468 0.072 13.256 1.00 87.25 96 LYS A N 1
ATOM 777 C CA . LYS A 1 96 ? 0.962 0.188 13.579 1.00 87.25 96 LYS A CA 1
ATOM 778 C C . LYS A 1 96 ? 1.748 0.802 12.420 1.00 87.25 96 LYS A C 1
ATOM 780 O O . LYS A 1 96 ? 2.499 1.746 12.641 1.00 87.25 96 LYS A O 1
ATOM 785 N N . VAL A 1 97 ? 1.530 0.322 11.193 1.00 78.94 97 VAL A N 1
ATOM 786 C CA . VAL A 1 97 ? 2.138 0.905 9.982 1.00 78.94 97 VAL A CA 1
ATOM 787 C C . VAL A 1 97 ? 1.722 2.369 9.823 1.00 78.94 97 VAL A C 1
ATOM 789 O O . VAL A 1 97 ? 2.572 3.223 9.592 1.00 78.94 97 VAL A O 1
ATOM 792 N N . LEU A 1 98 ? 0.437 2.678 10.025 1.00 77.88 98 LEU A N 1
ATOM 793 C CA . LEU A 1 98 ? -0.085 4.041 9.949 1.00 77.88 98 LEU A CA 1
ATOM 794 C C . LEU A 1 98 ? 0.572 4.967 10.983 1.00 77.88 98 LEU A C 1
ATOM 796 O O . LEU A 1 98 ? 0.970 6.076 10.643 1.00 77.88 98 LEU A O 1
ATOM 800 N N . SER A 1 99 ? 0.719 4.506 12.227 1.00 83.31 99 SER A N 1
ATOM 801 C CA . SER A 1 99 ? 1.379 5.248 13.308 1.00 83.31 99 SER A CA 1
ATOM 802 C C . SER A 1 99 ? 2.847 5.540 12.984 1.00 83.31 99 SER A C 1
ATOM 804 O O . SER A 1 99 ? 3.285 6.686 13.090 1.00 83.31 99 SER A O 1
ATOM 806 N N . LEU A 1 100 ? 3.587 4.540 12.488 1.00 80.12 100 LEU A N 1
ATOM 807 C CA . LEU A 1 100 ? 4.975 4.713 12.051 1.00 80.12 100 LEU A CA 1
ATOM 808 C C . LEU A 1 100 ? 5.089 5.704 10.890 1.00 80.12 100 LEU A C 1
ATOM 810 O O . LEU A 1 100 ? 5.962 6.566 10.910 1.00 80.12 100 LEU A O 1
ATOM 814 N N . MET A 1 101 ? 4.188 5.633 9.906 1.00 66.38 101 MET A N 1
ATOM 815 C CA . MET A 1 101 ? 4.164 6.586 8.794 1.00 66.38 101 MET A CA 1
ATOM 816 C C . MET A 1 101 ? 3.865 8.015 9.260 1.00 66.38 101 MET A C 1
ATOM 818 O O . MET A 1 101 ? 4.514 8.951 8.800 1.00 66.38 101 MET A O 1
ATOM 822 N N . VAL A 1 102 ? 2.906 8.201 10.174 1.00 74.75 102 VAL A N 1
ATOM 823 C CA . VAL A 1 102 ? 2.589 9.522 10.742 1.00 74.75 102 VAL A CA 1
ATOM 824 C C . VAL A 1 102 ? 3.779 10.063 11.534 1.00 74.75 102 VAL A C 1
ATOM 826 O O . VAL A 1 102 ? 4.169 11.209 11.324 1.00 74.75 102 VAL A O 1
ATOM 829 N N . SER A 1 103 ? 4.397 9.234 12.377 1.00 78.69 103 SER A N 1
ATOM 830 C CA . SER A 1 103 ? 5.592 9.598 13.143 1.00 78.69 103 SER A CA 1
ATOM 831 C C . SER A 1 103 ? 6.760 9.979 12.230 1.00 78.69 103 SER A C 1
ATOM 833 O O . SER A 1 103 ? 7.369 11.030 12.415 1.00 78.69 103 SER A O 1
ATOM 835 N N . MET A 1 104 ? 7.015 9.184 11.187 1.00 70.88 104 MET A N 1
ATOM 836 C CA . MET A 1 104 ? 8.037 9.467 10.182 1.00 70.88 104 MET A CA 1
ATOM 837 C C . MET A 1 104 ? 7.743 10.770 9.434 1.00 70.88 104 MET A C 1
ATOM 839 O O . MET A 1 104 ? 8.650 11.565 9.229 1.00 70.88 104 MET A O 1
ATOM 843 N N . ASN A 1 105 ? 6.485 11.038 9.075 1.00 65.38 105 ASN A N 1
ATOM 844 C CA . ASN A 1 105 ? 6.093 12.286 8.421 1.00 65.38 105 ASN A CA 1
ATOM 845 C C . ASN A 1 105 ? 6.330 13.509 9.324 1.00 65.38 105 ASN A C 1
ATOM 847 O O . ASN A 1 105 ? 6.881 14.510 8.873 1.00 65.38 105 ASN A O 1
ATOM 851 N N . GLU A 1 106 ? 5.952 13.434 10.605 1.00 73.44 106 GLU A N 1
ATOM 852 C CA . GLU A 1 106 ? 6.233 14.513 11.561 1.00 73.44 106 GLU A CA 1
ATOM 853 C C . GLU A 1 106 ? 7.739 14.683 11.803 1.00 73.44 106 GLU A C 1
ATOM 855 O O . GLU A 1 106 ? 8.228 15.812 11.861 1.00 73.44 106 GLU A O 1
ATOM 860 N N . TRP A 1 107 ? 8.501 13.586 11.864 1.00 72.06 107 TRP A N 1
ATOM 861 C CA . TRP A 1 107 ? 9.959 13.629 11.974 1.00 72.06 107 TRP A CA 1
ATOM 862 C C . TRP A 1 107 ? 10.611 14.279 10.751 1.00 72.06 107 TRP A C 1
ATOM 864 O O . TRP A 1 107 ? 11.425 15.184 10.929 1.00 72.06 107 TRP A O 1
ATOM 874 N N . ILE A 1 108 ? 10.228 13.871 9.533 1.00 64.25 108 ILE A N 1
ATOM 875 C CA . ILE A 1 108 ? 10.731 14.447 8.277 1.00 64.25 108 ILE A CA 1
ATOM 876 C C . ILE A 1 108 ? 10.462 15.945 8.282 1.00 64.25 108 ILE A C 1
ATOM 878 O O . ILE A 1 108 ? 11.391 16.719 8.123 1.00 64.25 108 ILE A O 1
ATOM 882 N N . ILE A 1 109 ? 9.226 16.364 8.551 1.00 66.31 109 ILE A N 1
ATOM 883 C CA . ILE A 1 109 ? 8.852 17.782 8.598 1.00 66.31 109 ILE A CA 1
ATOM 884 C C . ILE A 1 109 ? 9.696 18.565 9.598 1.00 66.31 109 ILE A C 1
ATOM 886 O O . ILE A 1 109 ? 10.166 19.660 9.288 1.00 66.31 109 ILE A O 1
ATOM 890 N N . ARG A 1 110 ? 9.894 18.000 10.792 1.00 66.25 110 ARG A N 1
ATOM 891 C CA . ARG A 1 110 ? 10.671 18.641 11.852 1.00 66.25 110 ARG A CA 1
ATOM 892 C C . ARG A 1 110 ? 12.156 18.730 11.501 1.00 66.25 110 ARG A C 1
ATOM 894 O O . ARG A 1 110 ? 12.807 19.685 11.905 1.00 66.25 110 ARG A O 1
ATOM 901 N N . LYS A 1 111 ? 12.695 17.748 10.770 1.00 64.12 111 LYS A N 1
ATOM 902 C CA . LYS A 1 111 ? 14.112 17.686 10.383 1.00 64.12 111 LYS A CA 1
ATOM 903 C C . LYS A 1 111 ? 14.440 18.441 9.101 1.00 64.12 111 LYS A C 1
ATOM 905 O O . LYS A 1 111 ? 15.518 19.017 9.029 1.00 64.12 111 LYS A O 1
ATOM 910 N N . THR A 1 112 ? 13.554 18.442 8.111 1.00 57.38 112 THR A N 1
ATOM 911 C CA . THR A 1 112 ? 13.789 19.107 6.824 1.00 57.38 112 THR A CA 1
ATOM 912 C C . THR A 1 112 ? 13.408 20.584 6.847 1.00 57.38 112 THR A C 1
ATOM 914 O O . THR A 1 112 ? 13.763 21.303 5.921 1.00 57.38 112 THR A O 1
ATOM 917 N N . GLY A 1 113 ? 12.671 21.057 7.864 1.00 56.53 113 GLY A N 1
ATOM 918 C CA . GLY A 1 113 ? 12.235 22.458 7.962 1.00 56.53 113 GLY A CA 1
ATOM 919 C C . GLY A 1 113 ? 11.339 22.913 6.798 1.00 56.53 113 GLY A C 1
ATOM 920 O O . GLY A 1 113 ? 11.029 24.094 6.667 1.00 56.53 113 GLY A O 1
ATOM 921 N N . MET A 1 114 ? 10.897 21.984 5.940 1.00 53.44 114 MET A N 1
ATOM 922 C CA . MET A 1 114 ? 10.269 22.281 4.646 1.00 53.44 114 MET A CA 1
ATOM 923 C C . MET A 1 114 ? 8.872 22.891 4.756 1.00 53.44 114 MET A C 1
ATOM 925 O O . MET A 1 114 ? 8.338 23.371 3.757 1.00 53.44 114 MET A O 1
ATOM 929 N N . LYS A 1 115 ? 8.245 22.854 5.937 1.00 48.28 115 LYS A N 1
ATOM 930 C CA . LYS A 1 115 ? 6.831 23.217 6.063 1.00 48.28 115 LYS A CA 1
ATOM 931 C C . LYS A 1 115 ? 6.560 24.717 5.960 1.00 48.28 115 LYS A C 1
ATOM 933 O O . LYS A 1 115 ? 5.402 25.068 5.775 1.00 48.28 115 LYS A O 1
ATOM 938 N N . GLU A 1 116 ? 7.576 25.579 6.048 1.00 52.06 116 GLU A N 1
ATOM 939 C CA . GLU A 1 116 ? 7.318 27.018 6.204 1.00 52.06 116 GLU A CA 1
ATOM 940 C C . GLU A 1 116 ? 8.001 27.952 5.192 1.00 52.06 116 GLU A C 1
ATOM 942 O O . GLU A 1 116 ? 7.643 29.123 5.138 1.00 52.06 116 GLU A O 1
ATOM 947 N N . LYS A 1 117 ? 8.916 27.478 4.328 1.00 53.22 117 LYS A N 1
ATOM 948 C CA . LYS A 1 117 ? 9.597 28.357 3.345 1.00 53.22 117 LYS A CA 1
ATOM 949 C C . LYS A 1 117 ? 9.836 27.772 1.946 1.00 53.22 117 LYS A C 1
ATOM 951 O O . LYS A 1 117 ? 10.689 28.273 1.217 1.00 53.22 117 LYS A O 1
ATOM 956 N N . MET A 1 118 ? 9.101 26.745 1.509 1.00 65.06 118 MET A N 1
ATOM 957 C CA . MET A 1 118 ? 9.190 26.348 0.096 1.00 65.06 118 MET A CA 1
ATOM 958 C C . MET A 1 118 ? 8.426 27.357 -0.775 1.00 65.06 118 MET A C 1
ATOM 960 O O . MET A 1 118 ? 7.198 27.317 -0.837 1.00 65.06 118 MET A O 1
ATOM 964 N N . SER A 1 119 ? 9.162 28.265 -1.428 1.00 77.88 119 SER A N 1
ATOM 965 C CA . SER A 1 119 ? 8.606 29.193 -2.422 1.00 77.88 119 SER A CA 1
ATOM 966 C C . SER A 1 119 ? 7.864 28.421 -3.520 1.00 77.88 119 SER A C 1
ATOM 968 O O . SER A 1 119 ? 8.252 27.303 -3.879 1.00 77.88 119 SER A O 1
ATOM 970 N N . ASN A 1 120 ? 6.818 29.030 -4.086 1.00 80.88 120 ASN A N 1
ATOM 971 C CA . ASN A 1 120 ? 6.096 28.474 -5.234 1.00 80.88 120 ASN A CA 1
ATOM 972 C C . ASN A 1 120 ? 7.040 28.174 -6.412 1.00 80.88 120 ASN A C 1
ATOM 974 O O . ASN A 1 120 ? 6.812 27.219 -7.145 1.00 80.88 120 ASN A O 1
ATOM 978 N N . GLU A 1 121 ? 8.129 28.929 -6.550 1.00 85.25 121 GLU A N 1
ATOM 979 C CA . GLU A 1 121 ? 9.150 28.719 -7.582 1.00 85.25 121 GLU A CA 1
ATOM 980 C C . GLU A 1 121 ? 9.914 27.405 -7.380 1.00 85.25 121 GLU A C 1
ATOM 982 O O . GLU A 1 121 ? 9.990 26.585 -8.292 1.00 85.25 121 GLU A O 1
ATOM 987 N N . ILE A 1 122 ? 10.406 27.156 -6.162 1.00 82.88 122 ILE A N 1
ATOM 988 C CA . ILE A 1 122 ? 11.139 25.930 -5.807 1.00 82.88 122 ILE A CA 1
ATOM 989 C C . ILE A 1 122 ? 10.225 24.709 -5.952 1.00 82.88 122 ILE A C 1
ATOM 991 O O . ILE A 1 122 ? 10.610 23.684 -6.513 1.00 82.88 122 ILE A O 1
ATOM 995 N N . ARG A 1 123 ? 8.979 24.833 -5.493 1.00 83.25 123 ARG A N 1
ATOM 996 C CA . ARG A 1 123 ? 7.946 23.809 -5.657 1.00 83.25 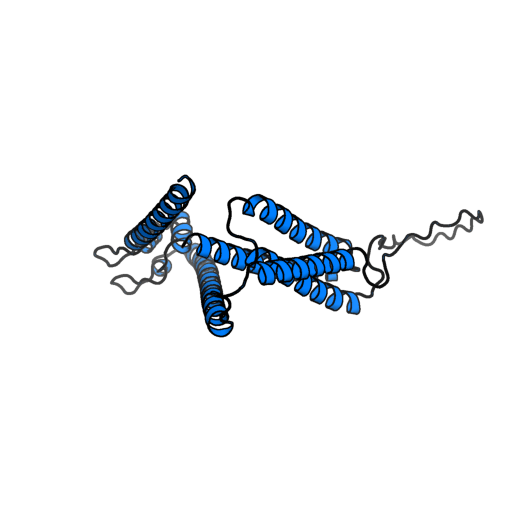123 ARG A CA 1
ATOM 997 C C . ARG A 1 123 ? 7.698 23.481 -7.132 1.00 83.25 123 ARG A C 1
ATOM 999 O O . ARG A 1 123 ? 7.653 22.306 -7.488 1.00 83.25 123 ARG A O 1
ATOM 1006 N N . ASN A 1 124 ? 7.537 24.500 -7.976 1.00 87.00 124 ASN A N 1
ATOM 1007 C CA . ASN A 1 124 ? 7.322 24.313 -9.408 1.00 87.00 124 ASN A CA 1
ATOM 1008 C C . ASN A 1 124 ? 8.543 23.655 -10.067 1.00 87.00 124 ASN A C 1
ATOM 1010 O O . ASN A 1 124 ? 8.370 22.713 -10.835 1.00 87.00 124 ASN A O 1
ATOM 1014 N N . ALA A 1 125 ? 9.762 24.068 -9.706 1.00 90.62 125 ALA A N 1
ATOM 1015 C CA . ALA A 1 125 ? 10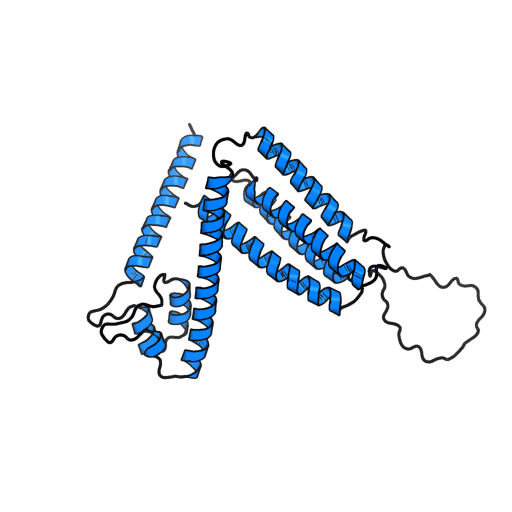.992 23.446 -10.194 1.00 90.62 125 ALA A CA 1
ATOM 1016 C C . ALA A 1 125 ? 11.062 21.951 -9.833 1.00 90.62 125 ALA A C 1
ATOM 1018 O O . ALA A 1 125 ? 11.285 21.114 -10.706 1.00 90.62 125 ALA A O 1
ATOM 1019 N N . TYR A 1 126 ? 10.786 21.588 -8.576 1.00 89.44 126 TYR A N 1
ATOM 1020 C CA . TYR A 1 126 ? 10.752 20.183 -8.163 1.00 89.44 126 TYR A CA 1
ATOM 1021 C C . TYR A 1 126 ? 9.641 19.380 -8.849 1.00 89.44 126 TYR A C 1
ATOM 1023 O O . TYR A 1 126 ? 9.870 18.221 -9.186 1.00 89.44 126 TYR A O 1
ATOM 1031 N N . MET A 1 127 ? 8.463 19.966 -9.094 1.00 88.62 127 MET A N 1
ATOM 1032 C CA . MET A 1 127 ? 7.408 19.288 -9.860 1.00 88.62 127 MET A CA 1
ATOM 1033 C C . MET A 1 127 ? 7.826 19.021 -11.306 1.00 88.62 127 MET A C 1
ATOM 1035 O O . MET A 1 127 ? 7.533 17.946 -11.828 1.00 88.62 127 MET A O 1
ATOM 1039 N N . ILE A 1 128 ? 8.530 19.959 -11.947 1.00 92.81 128 ILE A N 1
ATOM 1040 C CA . ILE A 1 128 ? 9.072 19.764 -13.298 1.00 92.81 128 ILE A CA 1
ATOM 1041 C C . ILE A 1 128 ? 10.090 18.620 -13.287 1.00 92.81 128 ILE A C 1
ATOM 1043 O O . ILE A 1 128 ? 9.964 17.689 -14.079 1.00 92.81 128 ILE A O 1
ATOM 1047 N N . VAL A 1 129 ? 11.044 18.634 -12.349 1.00 95.12 129 VAL A N 1
ATOM 1048 C CA . VAL A 1 129 ? 12.042 17.559 -12.207 1.00 95.12 129 VAL A CA 1
ATOM 1049 C C . VAL A 1 129 ? 11.369 16.206 -11.961 1.00 95.12 129 VAL A C 1
ATOM 1051 O O . VAL A 1 129 ? 11.713 15.222 -12.611 1.00 95.12 129 VAL A O 1
ATOM 1054 N N . ALA A 1 130 ? 10.369 16.148 -11.082 1.00 93.06 130 ALA A N 1
ATOM 1055 C CA . ALA A 1 130 ? 9.620 14.924 -10.820 1.00 93.06 130 ALA A CA 1
ATOM 1056 C C . ALA A 1 130 ? 8.858 14.434 -12.061 1.00 93.06 130 ALA A C 1
ATOM 1058 O O . ALA A 1 130 ? 8.886 13.247 -12.372 1.00 93.06 130 ALA A O 1
ATOM 1059 N N . THR A 1 131 ? 8.237 15.342 -12.815 1.00 93.44 131 THR A N 1
ATOM 1060 C CA . THR A 1 131 ? 7.542 15.009 -14.068 1.00 93.44 131 THR A CA 1
ATOM 1061 C C . THR A 1 131 ? 8.514 14.458 -15.111 1.00 93.44 131 THR A C 1
ATOM 1063 O O . THR A 1 131 ? 8.201 13.471 -15.776 1.00 93.44 131 THR A O 1
ATOM 1066 N N . LEU A 1 132 ? 9.718 15.029 -15.219 1.00 96.19 132 LEU A N 1
ATOM 1067 C CA . LEU A 1 132 ? 10.769 14.521 -16.102 1.00 96.19 132 LEU A CA 1
ATOM 1068 C C . LEU A 1 132 ? 11.217 13.116 -15.693 1.00 96.19 132 LEU A C 1
ATOM 1070 O O . LEU A 1 132 ? 11.282 12.241 -16.549 1.00 96.19 132 LEU A O 1
ATOM 1074 N N . ILE A 1 133 ? 11.451 12.870 -14.399 1.00 96.06 133 ILE A N 1
ATOM 1075 C CA . ILE A 1 133 ? 11.807 11.534 -13.893 1.00 96.06 133 ILE A CA 1
ATOM 1076 C C . ILE A 1 133 ? 10.680 10.533 -14.173 1.00 96.06 133 ILE A C 1
ATOM 1078 O O . ILE A 1 133 ? 10.947 9.441 -14.669 1.00 96.06 133 ILE A O 1
ATOM 1082 N N . ALA A 1 134 ? 9.419 10.888 -13.912 1.00 94.50 134 ALA A N 1
ATOM 1083 C CA . ALA A 1 134 ? 8.276 10.024 -14.213 1.00 94.50 134 ALA A CA 1
ATOM 1084 C C . ALA A 1 134 ? 8.182 9.710 -15.719 1.00 94.50 134 ALA A C 1
ATOM 1086 O O . ALA A 1 134 ? 7.912 8.576 -16.105 1.00 94.50 134 ALA A O 1
ATOM 1087 N N . THR A 1 135 ? 8.465 10.697 -16.572 1.00 94.44 135 THR A N 1
ATOM 1088 C CA . THR A 1 135 ? 8.431 10.540 -18.033 1.00 94.44 135 THR A CA 1
ATOM 1089 C C . THR A 1 135 ? 9.543 9.616 -18.525 1.00 94.44 135 THR A C 1
ATOM 1091 O O . THR A 1 135 ? 9.274 8.668 -19.261 1.00 94.44 135 THR A O 1
ATOM 1094 N N . THR A 1 136 ? 10.787 9.847 -18.099 1.00 95.19 136 THR A N 1
ATOM 1095 C CA . THR A 1 136 ? 11.940 9.045 -18.539 1.00 95.19 136 THR A CA 1
ATOM 1096 C C . THR A 1 136 ? 11.847 7.606 -18.043 1.00 95.19 136 THR A C 1
ATOM 1098 O O . THR A 1 136 ? 12.110 6.671 -18.797 1.00 95.19 136 THR A O 1
ATOM 1101 N N . THR A 1 137 ? 11.392 7.406 -16.807 1.00 94.19 137 THR A N 1
ATOM 1102 C CA . THR A 1 137 ? 11.194 6.064 -16.242 1.00 94.19 137 THR A CA 1
ATOM 1103 C C . THR A 1 137 ? 10.022 5.323 -16.892 1.00 94.19 137 THR A C 1
ATOM 1105 O O . THR A 1 137 ? 10.117 4.110 -17.092 1.00 94.19 137 THR A O 1
ATOM 1108 N N . TYR A 1 138 ? 8.949 6.016 -17.302 1.00 92.94 138 TYR A N 1
ATOM 1109 C CA . TYR A 1 138 ? 7.872 5.414 -18.102 1.00 92.94 138 TYR A CA 1
ATOM 1110 C C . TYR A 1 138 ? 8.377 4.980 -19.485 1.00 92.94 138 TYR A C 1
ATOM 1112 O O . TYR A 1 138 ? 8.129 3.853 -19.912 1.00 92.94 138 TYR A O 1
ATOM 1120 N N . GLN A 1 139 ? 9.145 5.834 -20.168 1.00 93.00 139 GLN A N 1
ATOM 1121 C CA . GLN A 1 139 ? 9.734 5.504 -21.471 1.00 93.00 139 GLN A CA 1
ATOM 1122 C C . GLN A 1 139 ? 10.701 4.315 -21.399 1.00 93.00 139 GLN A C 1
ATOM 1124 O O . GLN A 1 139 ? 10.698 3.470 -22.291 1.00 93.00 139 GLN A O 1
ATOM 1129 N N . ALA A 1 140 ? 11.472 4.199 -20.317 1.00 91.44 140 ALA A N 1
ATOM 1130 C CA . ALA A 1 140 ? 12.409 3.096 -20.111 1.00 91.44 140 ALA A CA 1
ATOM 1131 C C . ALA A 1 140 ? 11.735 1.707 -20.060 1.00 91.44 140 ALA A C 1
ATOM 1133 O O . ALA A 1 140 ? 12.392 0.701 -20.323 1.00 91.44 140 ALA A O 1
ATOM 1134 N N . VAL A 1 141 ? 10.433 1.634 -19.750 1.00 87.69 141 VAL A N 1
ATOM 1135 C CA . VAL A 1 141 ? 9.663 0.378 -19.794 1.00 87.69 141 VAL A CA 1
ATOM 1136 C C . VAL A 1 141 ? 9.304 -0.016 -21.228 1.00 87.69 141 VAL A C 1
ATOM 1138 O O . VAL A 1 141 ? 9.406 -1.191 -21.567 1.00 87.69 141 VAL A O 1
ATOM 1141 N N . TRP A 1 142 ? 8.924 0.950 -22.072 1.00 84.81 142 TRP A N 1
ATOM 1142 C CA . TRP A 1 142 ? 8.564 0.729 -23.483 1.00 84.81 142 TRP A CA 1
ATOM 1143 C C . TRP A 1 142 ? 9.767 0.610 -24.412 1.00 84.81 142 TRP A C 1
ATOM 1145 O O . TRP A 1 142 ? 9.621 0.165 -25.543 1.00 84.81 142 TRP A O 1
ATOM 1155 N N . SER A 1 143 ? 10.947 0.978 -23.934 1.00 88.75 143 SER A N 1
ATOM 1156 C CA . SER A 1 143 ? 12.203 0.839 -24.662 1.00 88.75 143 SER A CA 1
ATOM 1157 C C . SER A 1 143 ? 13.244 0.201 -23.745 1.00 88.75 143 SER A C 1
ATOM 1159 O O . SER A 1 143 ? 14.221 0.861 -23.376 1.00 88.75 143 SER A O 1
ATOM 1161 N N . PRO A 1 144 ? 13.038 -1.062 -23.319 1.00 87.00 144 PRO A N 1
ATOM 1162 C CA . PRO A 1 144 ? 13.978 -1.714 -22.426 1.00 87.00 144 PRO A CA 1
ATOM 1163 C C . PRO A 1 144 ? 15.334 -1.872 -23.130 1.00 87.00 144 PRO A C 1
ATOM 1165 O O . PRO A 1 144 ? 15.377 -2.087 -24.348 1.00 87.00 144 PRO A O 1
ATOM 1168 N N . PRO A 1 145 ? 16.455 -1.821 -22.392 1.00 83.81 145 PRO A N 1
ATOM 1169 C CA . PRO A 1 145 ? 17.766 -2.118 -22.951 1.00 83.81 145 PRO A CA 1
ATOM 1170 C C . PRO A 1 145 ? 17.757 -3.484 -23.650 1.00 83.81 145 PRO A C 1
ATOM 1172 O O . PRO A 1 145 ? 17.327 -4.480 -23.075 1.00 83.81 145 PRO A O 1
ATOM 1175 N N . GLY A 1 146 ? 18.202 -3.527 -24.905 1.00 82.44 146 GLY A N 1
ATOM 1176 C CA . GLY A 1 146 ? 18.145 -4.730 -25.744 1.00 82.44 146 GLY A CA 1
ATOM 1177 C C . GLY A 1 146 ? 16.872 -4.877 -26.588 1.00 82.44 146 GLY A C 1
ATOM 1178 O O . GLY A 1 146 ? 16.838 -5.739 -27.458 1.00 82.44 146 GLY A O 1
ATOM 1179 N N . GLY A 1 147 ? 15.861 -4.026 -26.394 1.00 87.88 147 GLY A N 1
ATOM 1180 C CA . GLY A 1 147 ? 14.647 -4.007 -27.210 1.00 87.88 147 GLY A CA 1
ATOM 1181 C C . GLY A 1 147 ? 13.725 -5.209 -26.985 1.00 87.88 147 GLY A C 1
ATOM 1182 O O . GLY A 1 147 ? 13.776 -5.880 -25.946 1.00 87.88 147 GLY A O 1
ATOM 1183 N N . PHE A 1 148 ? 12.862 -5.463 -27.969 1.00 88.56 148 PHE A N 1
ATOM 1184 C CA . PHE A 1 148 ? 11.875 -6.544 -27.954 1.00 88.56 148 PHE A CA 1
ATOM 1185 C C . PHE A 1 148 ? 12.226 -7.640 -28.952 1.00 88.56 148 PHE A C 1
ATOM 1187 O O . PHE A 1 148 ? 12.793 -7.376 -30.011 1.00 88.56 148 PHE A O 1
ATOM 1194 N N . ARG A 1 149 ? 11.854 -8.875 -28.618 1.00 83.88 149 ARG A N 1
ATOM 1195 C CA . ARG A 1 149 ? 11.972 -10.016 -29.524 1.00 83.88 149 ARG A CA 1
ATOM 1196 C C . ARG A 1 149 ? 10.960 -9.854 -30.660 1.00 83.88 149 ARG A C 1
ATOM 1198 O O . ARG A 1 149 ? 9.755 -9.784 -30.412 1.00 83.88 149 ARG A O 1
ATOM 1205 N N . GLN A 1 150 ? 11.476 -9.773 -31.883 1.00 81.56 150 GLN A N 1
ATOM 1206 C CA . GLN A 1 150 ? 10.704 -9.663 -33.121 1.00 81.56 150 GLN A CA 1
ATOM 1207 C C . GLN A 1 150 ? 10.657 -11.013 -33.841 1.00 81.56 150 GLN A C 1
ATOM 1209 O O . GLN A 1 150 ? 11.565 -11.834 -33.699 1.00 81.56 150 GLN A O 1
ATOM 1214 N N . ILE A 1 151 ? 9.606 -11.225 -34.632 1.00 75.38 151 ILE A N 1
ATOM 1215 C CA . ILE A 1 151 ? 9.540 -12.344 -35.572 1.00 75.38 151 ILE A CA 1
ATOM 1216 C C . ILE A 1 151 ? 10.443 -12.006 -36.748 1.00 75.38 151 ILE A C 1
ATOM 1218 O O . ILE A 1 151 ? 10.246 -10.982 -37.405 1.00 75.38 151 ILE A O 1
ATOM 1222 N N . ASN A 1 152 ? 11.387 -12.884 -37.067 1.00 68.75 152 ASN A N 1
ATOM 1223 C CA . ASN A 1 152 ? 11.972 -12.860 -38.397 1.00 68.75 152 ASN A CA 1
ATOM 1224 C C . ASN A 1 152 ? 10.903 -13.395 -39.349 1.00 68.75 152 ASN A C 1
ATOM 1226 O O . ASN A 1 152 ? 10.567 -14.578 -39.279 1.00 68.75 152 ASN A O 1
ATOM 1230 N N . ALA A 1 153 ? 10.348 -12.535 -40.207 1.00 57.94 153 ALA A N 1
ATOM 1231 C CA . ALA A 1 153 ? 9.532 -13.002 -41.318 1.00 57.94 153 ALA A CA 1
ATOM 1232 C C . ALA A 1 153 ? 10.371 -14.031 -42.081 1.00 57.94 153 ALA A C 1
ATOM 1234 O O . ALA A 1 153 ? 11.451 -13.703 -42.576 1.00 57.94 153 ALA A O 1
ATOM 1235 N N . VAL A 1 154 ? 9.916 -15.286 -42.096 1.00 61.09 154 VAL A N 1
ATOM 1236 C CA . VAL A 1 154 ? 10.521 -16.329 -42.921 1.00 61.09 154 VAL A CA 1
ATOM 1237 C C . VAL A 1 154 ? 10.494 -15.786 -44.341 1.00 61.09 154 VAL A C 1
ATOM 1239 O O . VAL A 1 154 ? 9.425 -15.622 -44.924 1.00 61.09 154 VAL A O 1
ATOM 1242 N N . GLY A 1 155 ? 11.665 -15.411 -44.853 1.00 51.44 155 GLY A N 1
ATOM 1243 C CA . GLY A 1 155 ? 11.803 -14.976 -46.229 1.00 51.44 155 GLY A CA 1
ATOM 1244 C C . GLY A 1 155 ? 11.299 -16.105 -47.109 1.00 51.44 155 GLY A C 1
ATOM 1245 O O . GLY A 1 155 ? 11.811 -17.222 -47.035 1.00 51.44 155 GLY A O 1
ATOM 1246 N N . THR A 1 156 ? 10.272 -15.821 -47.902 1.00 46.50 156 THR A N 1
ATOM 1247 C CA . THR A 1 156 ? 9.713 -16.723 -48.905 1.00 46.50 156 THR A CA 1
ATOM 1248 C C . THR A 1 156 ? 10.723 -16.922 -50.034 1.00 46.50 156 THR A C 1
ATOM 1250 O O . THR A 1 156 ? 10.514 -16.488 -51.160 1.00 46.50 156 THR A O 1
ATOM 1253 N N . ASN A 1 157 ? 11.840 -17.581 -49.745 1.00 49.16 157 ASN A N 1
ATOM 1254 C CA . ASN A 1 157 ? 12.640 -18.226 -50.765 1.00 49.16 157 ASN A CA 1
ATOM 1255 C C . ASN A 1 157 ? 12.191 -19.680 -50.769 1.00 49.16 157 ASN A C 1
ATOM 1257 O O . ASN A 1 157 ? 12.598 -20.478 -49.926 1.00 49.16 157 ASN A O 1
ATOM 1261 N N . ASN A 1 158 ? 11.288 -19.984 -51.702 1.00 54.34 158 ASN A N 1
ATOM 1262 C CA . ASN A 1 158 ? 10.825 -21.328 -52.012 1.00 54.34 158 ASN A CA 1
ATOM 1263 C C . ASN A 1 158 ? 12.017 -22.275 -52.215 1.00 54.34 158 ASN A C 1
ATOM 1265 O O . ASN A 1 158 ? 12.523 -22.412 -53.322 1.00 54.34 158 ASN A O 1
ATOM 1269 N N . THR A 1 159 ? 12.417 -22.980 -51.164 1.00 49.34 159 THR A N 1
ATOM 1270 C CA . THR A 1 159 ? 12.921 -24.348 -51.274 1.00 49.34 159 THR A CA 1
ATOM 1271 C C . THR A 1 159 ? 12.284 -25.129 -50.141 1.00 49.34 159 THR A C 1
ATOM 1273 O O . THR A 1 159 ? 12.693 -25.080 -48.986 1.00 49.34 159 THR A O 1
ATOM 1276 N N . VAL A 1 160 ? 11.180 -25.782 -50.490 1.00 49.09 160 VAL A N 1
ATOM 1277 C CA . VAL A 1 160 ? 10.502 -26.756 -49.647 1.00 49.09 160 VAL A CA 1
ATOM 1278 C C . VAL A 1 160 ? 11.483 -27.903 -49.413 1.00 49.09 160 VAL A C 1
ATOM 1280 O O . VAL A 1 160 ? 11.603 -28.799 -50.241 1.00 49.09 160 VAL A O 1
ATOM 1283 N N . ILE A 1 161 ? 12.196 -27.875 -48.291 1.00 46.19 161 ILE A N 1
ATOM 1284 C CA . ILE A 1 161 ? 12.645 -29.100 -47.637 1.00 46.19 161 ILE A CA 1
ATOM 1285 C C . ILE A 1 161 ? 11.724 -29.251 -46.435 1.00 46.19 161 ILE A C 1
ATOM 1287 O O . ILE A 1 161 ? 11.893 -28.608 -45.401 1.00 46.19 161 ILE A O 1
ATOM 1291 N N . GLN A 1 162 ? 10.666 -30.035 -46.641 1.00 49.25 162 GLN A N 1
ATOM 1292 C CA . GLN A 1 162 ? 9.828 -30.548 -45.569 1.00 49.25 162 GLN A CA 1
ATOM 1293 C C . GLN A 1 162 ? 10.700 -31.434 -44.681 1.00 49.25 162 GLN A C 1
ATOM 1295 O O . GLN A 1 162 ? 10.889 -32.607 -44.990 1.00 49.25 162 GLN A O 1
ATOM 1300 N N . ASP A 1 163 ? 11.199 -30.891 -43.576 1.00 39.41 163 ASP A N 1
ATOM 1301 C CA . ASP A 1 163 ? 11.631 -31.726 -42.465 1.00 39.41 163 ASP A CA 1
ATOM 1302 C C . ASP A 1 163 ? 10.473 -31.815 -41.466 1.00 39.41 163 ASP A C 1
ATOM 1304 O O . ASP A 1 163 ? 10.109 -30.842 -40.799 1.00 39.41 163 ASP A O 1
ATOM 1308 N N . HIS A 1 164 ? 9.818 -32.977 -41.448 1.00 49.22 164 HIS A N 1
ATOM 1309 C CA . HIS A 1 164 ? 8.751 -33.323 -40.511 1.00 49.22 164 HIS A CA 1
ATOM 1310 C C . HIS A 1 164 ? 9.369 -33.636 -39.139 1.00 49.22 164 HIS A C 1
ATOM 1312 O O . HIS A 1 164 ? 9.364 -34.775 -38.677 1.00 49.22 164 HIS A O 1
ATOM 1318 N N . GLY A 1 165 ? 9.906 -32.616 -38.474 1.00 42.22 165 GLY A N 1
ATOM 1319 C CA . GLY A 1 165 ? 10.157 -32.652 -37.037 1.00 42.22 165 GLY A CA 1
ATOM 1320 C C . GLY A 1 165 ? 8.886 -32.247 -36.286 1.00 42.22 165 GLY A C 1
ATOM 1321 O O . GLY A 1 165 ? 8.167 -31.365 -36.764 1.00 42.22 165 GLY A O 1
ATOM 1322 N N . PRO A 1 166 ? 8.570 -32.843 -35.121 1.00 41.72 166 PRO A N 1
ATOM 1323 C CA . PRO A 1 166 ? 7.424 -32.412 -34.340 1.00 41.72 166 PRO A CA 1
ATOM 1324 C C . PRO A 1 166 ? 7.660 -30.952 -33.966 1.00 41.72 166 PRO A C 1
ATOM 1326 O O . PRO A 1 166 ? 8.587 -30.625 -33.222 1.00 41.72 166 PRO A O 1
ATOM 1329 N N . SER A 1 167 ? 6.831 -30.067 -34.513 1.00 43.34 167 SER A N 1
ATOM 1330 C CA . SER A 1 167 ? 6.754 -28.675 -34.110 1.00 43.34 167 SER A CA 1
ATOM 1331 C C . SER A 1 167 ? 6.232 -28.645 -32.676 1.00 43.34 167 SER A C 1
ATOM 1333 O O . SER A 1 167 ? 5.045 -28.428 -32.432 1.00 43.34 167 SER A O 1
ATOM 1335 N N . ASN A 1 168 ? 7.120 -28.899 -31.712 1.00 42.16 168 ASN A N 1
ATOM 1336 C CA . ASN A 1 168 ? 6.958 -28.393 -30.364 1.00 42.16 168 ASN A CA 1
ATOM 1337 C C . ASN A 1 168 ? 6.764 -26.899 -30.557 1.00 42.16 168 ASN A C 1
ATOM 1339 O O . ASN A 1 168 ? 7.713 -26.205 -30.914 1.00 42.16 168 ASN A O 1
ATOM 1343 N N . SER A 1 169 ? 5.520 -26.446 -30.426 1.00 46.81 169 SER A N 1
ATOM 1344 C CA . SER A 1 169 ? 5.129 -25.050 -30.498 1.00 46.81 169 SER A CA 1
ATOM 1345 C C . SER A 1 169 ? 6.041 -24.273 -29.558 1.00 46.81 169 SER A C 1
ATOM 1347 O O . SER A 1 169 ? 5.825 -24.247 -28.342 1.00 46.81 169 SER A O 1
ATOM 1349 N N . SER A 1 170 ? 7.119 -23.717 -30.104 1.00 50.94 170 SER A N 1
ATOM 1350 C CA . SER A 1 170 ? 8.025 -22.853 -29.377 1.00 50.94 170 SER A CA 1
ATOM 1351 C C . SER A 1 170 ? 7.150 -21.728 -28.867 1.00 50.94 170 SER A C 1
ATOM 1353 O O . SER A 1 170 ? 6.547 -21.031 -29.683 1.00 50.94 170 SER A O 1
ATOM 1355 N N . LYS A 1 171 ? 6.998 -21.603 -27.541 1.00 54.72 171 LYS A N 1
ATOM 1356 C CA . LYS A 1 171 ? 6.290 -20.471 -26.936 1.00 54.72 171 LYS A CA 1
ATOM 1357 C C . LYS A 1 171 ? 6.756 -19.213 -27.664 1.00 54.72 171 LYS A C 1
ATOM 1359 O O . LYS A 1 171 ? 7.945 -18.907 -27.647 1.00 54.72 171 LYS A O 1
ATOM 1364 N N . PHE A 1 172 ? 5.854 -18.541 -28.367 1.00 58.22 172 PHE A N 1
ATOM 1365 C CA . PHE A 1 172 ? 6.201 -17.327 -29.084 1.00 58.22 172 PHE A CA 1
ATOM 1366 C C . PHE A 1 172 ? 6.507 -16.249 -28.038 1.00 58.22 172 PHE A C 1
ATOM 1368 O O . PHE A 1 172 ? 5.614 -15.743 -27.366 1.00 58.22 172 PHE A O 1
ATOM 1375 N N . TYR A 1 173 ? 7.792 -15.943 -27.848 1.00 66.88 173 TYR A N 1
ATOM 1376 C CA . TYR A 1 173 ? 8.286 -14.907 -26.928 1.00 66.88 173 TYR A CA 1
ATOM 1377 C C . TYR A 1 173 ? 8.229 -13.506 -27.562 1.00 66.88 173 TYR A C 1
ATOM 1379 O O . TYR A 1 173 ? 9.041 -12.638 -27.243 1.00 66.88 173 TYR A O 1
ATOM 1387 N N . GLU A 1 174 ? 7.317 -13.294 -28.505 1.00 75.38 174 GLU A N 1
ATOM 1388 C CA . GLU A 1 174 ? 7.162 -12.042 -29.241 1.00 75.38 174 GLU A CA 1
ATOM 1389 C C . GLU A 1 174 ? 6.682 -10.920 -28.319 1.00 75.38 174 GLU A C 1
ATOM 1391 O O . GLU A 1 174 ? 5.913 -11.145 -27.384 1.00 75.38 174 GLU A O 1
ATOM 1396 N N . GLY A 1 175 ? 7.177 -9.700 -28.542 1.00 78.12 175 GLY A N 1
ATOM 1397 C CA . GLY A 1 175 ? 6.830 -8.548 -27.701 1.00 78.12 175 GLY A CA 1
ATOM 1398 C C . GLY A 1 175 ? 7.404 -8.608 -26.278 1.00 78.12 175 GLY A C 1
ATOM 1399 O O . GLY A 1 175 ? 7.196 -7.683 -25.493 1.00 78.12 175 GLY A O 1
ATOM 1400 N N . LYS A 1 176 ? 8.167 -9.656 -25.941 1.00 85.44 176 LYS A N 1
ATOM 1401 C CA . LYS A 1 176 ? 8.933 -9.743 -24.695 1.00 85.44 176 LYS A CA 1
ATOM 1402 C C . LYS A 1 176 ? 10.282 -9.057 -24.839 1.00 85.44 176 LYS A C 1
ATOM 1404 O O . LYS A 1 176 ? 10.866 -9.020 -25.925 1.00 85.44 176 LYS A O 1
ATOM 1409 N N . SER A 1 177 ? 10.804 -8.538 -23.732 1.00 86.69 177 SER A N 1
ATOM 1410 C CA . SER A 1 177 ? 12.148 -7.967 -23.707 1.00 86.69 177 SER A CA 1
ATOM 1411 C C . SER A 1 177 ? 13.197 -9.017 -24.101 1.00 86.69 177 SER A C 1
ATOM 1413 O O . SER A 1 177 ? 13.143 -10.175 -23.682 1.00 86.69 177 SER A O 1
ATOM 1415 N N . VAL A 1 178 ? 14.172 -8.606 -24.917 1.00 87.81 178 VAL A N 1
ATOM 1416 C CA . VAL A 1 178 ? 15.336 -9.434 -25.283 1.00 87.81 178 VAL A CA 1
ATOM 1417 C C . VAL A 1 178 ? 16.277 -9.614 -24.088 1.00 87.81 178 VAL A C 1
ATOM 1419 O O . VAL A 1 178 ? 17.011 -10.602 -24.025 1.00 87.81 178 VAL A O 1
ATOM 1422 N N . MET A 1 179 ? 16.252 -8.679 -23.132 1.00 86.31 179 MET A N 1
ATOM 1423 C CA . MET A 1 179 ? 17.140 -8.676 -21.974 1.00 86.31 179 MET A CA 1
ATOM 1424 C C . MET A 1 179 ? 16.982 -9.943 -21.127 1.00 86.31 179 MET A C 1
ATOM 1426 O O . MET A 1 179 ? 15.872 -10.413 -20.885 1.00 86.31 179 MET A O 1
ATOM 1430 N N . SER A 1 180 ? 18.103 -10.477 -20.631 1.00 86.44 180 SER A N 1
ATOM 1431 C CA . SER A 1 180 ? 18.085 -11.632 -19.732 1.00 86.44 180 SER A CA 1
ATOM 1432 C C . SER A 1 180 ? 17.322 -11.319 -18.445 1.00 86.44 180 SER A C 1
ATOM 1434 O O . SER A 1 180 ? 17.427 -10.218 -17.900 1.00 86.44 180 SER A O 1
ATOM 1436 N N . GLU A 1 181 ? 16.622 -12.316 -17.907 1.00 84.00 181 GLU A N 1
ATOM 1437 C CA . GLU A 1 181 ? 15.838 -12.203 -16.668 1.00 84.00 181 GLU A CA 1
ATOM 1438 C C . GLU A 1 181 ? 16.657 -11.624 -15.503 1.00 84.00 181 GLU A C 1
ATOM 1440 O O . GLU A 1 181 ? 16.205 -10.728 -14.790 1.00 84.00 181 GLU A O 1
ATOM 1445 N N . THR A 1 182 ? 17.915 -12.052 -15.380 1.00 86.19 182 THR A N 1
ATOM 1446 C CA . THR A 1 182 ? 18.859 -11.613 -14.341 1.00 86.19 182 THR A CA 1
ATOM 1447 C C . THR A 1 182 ? 19.210 -10.127 -14.396 1.00 86.19 182 THR A C 1
ATOM 1449 O O . THR A 1 182 ? 19.505 -9.534 -13.362 1.00 86.19 182 THR A O 1
ATOM 1452 N N . LYS A 1 183 ? 19.175 -9.510 -15.583 1.00 88.00 183 LYS A N 1
ATOM 1453 C CA . LYS A 1 183 ? 19.428 -8.072 -15.771 1.00 88.00 183 LYS A CA 1
ATOM 1454 C C . LYS A 1 183 ? 18.124 -7.281 -15.762 1.00 88.00 183 LYS A C 1
ATOM 1456 O O . LYS A 1 183 ? 18.078 -6.178 -15.221 1.00 88.00 183 LYS A O 1
ATOM 1461 N N . PHE A 1 184 ? 17.059 -7.863 -16.313 1.00 88.44 184 PHE A N 1
ATOM 1462 C CA . PHE A 1 184 ? 15.721 -7.280 -16.340 1.00 88.44 184 PHE A CA 1
ATOM 1463 C C . PHE A 1 184 ? 15.179 -7.022 -14.940 1.00 88.44 184 PHE A C 1
ATOM 1465 O O . PHE A 1 184 ? 14.641 -5.944 -14.693 1.00 88.44 184 PHE A O 1
ATOM 1472 N N . MET A 1 185 ? 15.386 -7.955 -14.009 1.00 86.31 185 MET A N 1
ATOM 1473 C CA . MET A 1 185 ? 14.884 -7.855 -12.640 1.00 86.31 185 MET A CA 1
ATOM 1474 C C . MET A 1 185 ? 15.395 -6.600 -11.886 1.00 86.31 185 MET A C 1
ATOM 1476 O O . MET A 1 185 ? 14.577 -5.772 -11.475 1.00 86.31 185 MET A O 1
ATOM 1480 N N . PRO A 1 186 ? 16.713 -6.362 -11.728 1.00 88.44 186 PRO A N 1
ATOM 1481 C CA . PRO A 1 186 ? 17.202 -5.166 -11.037 1.00 88.44 186 PRO A CA 1
ATOM 1482 C C . PRO A 1 186 ? 16.892 -3.867 -11.795 1.00 88.44 186 PRO A C 1
ATOM 1484 O O . PRO A 1 186 ? 16.532 -2.870 -11.165 1.00 88.44 186 PRO A O 1
ATOM 1487 N N . PHE A 1 187 ? 16.970 -3.872 -13.131 1.00 90.31 187 PHE A N 1
ATOM 1488 C CA . PHE A 1 187 ? 16.641 -2.706 -13.956 1.00 90.31 187 PHE A CA 1
ATOM 1489 C C . PHE A 1 187 ? 15.187 -2.261 -13.761 1.00 90.31 187 PHE A C 1
ATOM 1491 O O . PHE A 1 187 ? 14.930 -1.119 -13.392 1.00 90.31 187 PHE A O 1
ATOM 1498 N N . SER A 1 188 ? 14.229 -3.170 -13.955 1.00 89.06 188 SER A N 1
ATOM 1499 C CA . SER A 1 188 ? 12.803 -2.848 -13.824 1.00 89.06 188 SER A CA 1
ATOM 1500 C C . SER A 1 188 ? 12.440 -2.469 -12.388 1.00 89.06 188 SER A C 1
ATOM 1502 O O . SER A 1 188 ? 11.715 -1.496 -12.179 1.00 89.06 188 SER A O 1
ATOM 1504 N N . THR A 1 189 ? 13.009 -3.152 -11.386 1.00 86.94 189 THR A N 1
ATOM 1505 C CA . THR A 1 189 ? 12.783 -2.812 -9.972 1.00 86.94 189 THR A CA 1
ATOM 1506 C C . THR A 1 189 ? 13.234 -1.385 -9.678 1.00 86.94 189 THR A C 1
ATOM 1508 O O . THR A 1 189 ? 12.439 -0.573 -9.213 1.00 86.94 189 THR A O 1
ATOM 1511 N N . THR A 1 190 ? 14.491 -1.049 -9.974 1.00 88.94 190 THR A N 1
ATOM 1512 C CA . THR A 1 190 ? 15.046 0.287 -9.694 1.00 88.94 190 THR A CA 1
ATOM 1513 C C . THR A 1 190 ? 14.337 1.387 -10.485 1.00 88.94 190 THR A C 1
ATOM 1515 O O . THR A 1 190 ? 13.993 2.420 -9.908 1.00 88.94 190 THR A O 1
ATOM 1518 N N . ASN A 1 191 ? 14.024 1.137 -11.761 1.00 91.75 191 ASN A N 1
ATOM 1519 C CA . ASN A 1 191 ? 13.255 2.053 -12.603 1.00 91.75 191 ASN A CA 1
ATOM 1520 C C . ASN A 1 191 ? 11.875 2.361 -12.004 1.00 91.75 191 ASN A C 1
ATOM 1522 O O . ASN A 1 191 ? 11.434 3.508 -11.970 1.00 91.75 191 ASN A O 1
ATOM 1526 N N . ALA A 1 192 ? 11.211 1.348 -11.458 1.00 88.94 192 ALA A N 1
ATOM 1527 C CA . ALA A 1 192 ? 9.905 1.520 -10.849 1.00 88.94 192 ALA A CA 1
ATOM 1528 C C . ALA A 1 192 ? 9.953 2.214 -9.484 1.00 88.94 192 ALA A C 1
ATOM 1530 O O . ALA A 1 192 ? 9.048 2.980 -9.166 1.00 88.94 192 ALA A O 1
ATOM 1531 N N . TRP A 1 193 ? 11.005 2.019 -8.684 1.00 87.12 193 TRP A N 1
ATOM 1532 C CA . TRP A 1 193 ? 11.218 2.832 -7.479 1.00 87.12 193 TRP A CA 1
ATOM 1533 C C . TRP A 1 193 ? 11.391 4.316 -7.830 1.00 87.12 193 TRP A C 1
ATOM 1535 O O . TRP A 1 193 ? 10.793 5.178 -7.182 1.00 87.12 193 TRP A O 1
ATOM 1545 N N . ALA A 1 194 ? 12.154 4.623 -8.883 1.00 91.69 194 ALA A N 1
ATOM 1546 C CA . ALA A 1 194 ? 12.306 5.989 -9.379 1.00 91.69 194 ALA A CA 1
ATOM 1547 C C . ALA A 1 194 ? 10.967 6.567 -9.880 1.00 91.69 194 ALA A C 1
ATOM 1549 O O . ALA A 1 194 ? 10.594 7.675 -9.495 1.00 91.69 194 ALA A O 1
ATOM 1550 N N . PHE A 1 195 ? 10.192 5.790 -10.642 1.00 92.44 195 PHE A N 1
ATOM 1551 C CA . PHE A 1 195 ? 8.853 6.187 -11.081 1.00 92.44 195 PHE A CA 1
ATOM 1552 C C . PHE A 1 195 ? 7.915 6.455 -9.889 1.00 92.44 195 PHE A C 1
ATOM 1554 O O . PHE A 1 195 ? 7.303 7.515 -9.800 1.00 92.44 195 PHE A O 1
ATOM 1561 N N . MET A 1 196 ? 7.849 5.547 -8.911 1.00 86.81 196 MET A N 1
ATOM 1562 C CA . MET A 1 196 ? 6.966 5.691 -7.747 1.00 86.81 196 MET A CA 1
ATOM 1563 C C . MET A 1 196 ? 7.350 6.878 -6.862 1.00 86.81 196 MET A C 1
ATOM 1565 O O . MET A 1 196 ? 6.473 7.605 -6.395 1.00 86.81 196 MET A O 1
ATOM 1569 N N . THR A 1 197 ? 8.645 7.114 -6.645 1.00 85.25 197 THR A N 1
ATOM 1570 C CA . THR A 1 197 ? 9.106 8.290 -5.891 1.00 85.25 197 THR A CA 1
ATOM 1571 C C . THR A 1 197 ? 8.777 9.592 -6.617 1.00 85.25 197 THR A C 1
ATOM 1573 O O . THR A 1 197 ? 8.326 10.531 -5.965 1.00 85.25 197 THR A O 1
ATOM 1576 N N . ALA A 1 198 ? 8.896 9.635 -7.948 1.00 92.38 198 ALA A N 1
ATOM 1577 C CA . ALA A 1 198 ? 8.474 10.774 -8.761 1.00 92.38 198 ALA A CA 1
ATOM 1578 C C . ALA A 1 198 ? 6.956 11.027 -8.695 1.00 92.38 198 ALA A C 1
ATOM 1580 O O . ALA A 1 198 ? 6.515 12.164 -8.551 1.00 92.38 198 ALA A O 1
ATOM 1581 N N . ILE A 1 199 ? 6.136 9.974 -8.726 1.00 89.75 199 ILE A N 1
ATOM 1582 C CA . ILE A 1 199 ? 4.681 10.110 -8.569 1.00 89.75 199 ILE A CA 1
ATOM 1583 C C . ILE A 1 199 ? 4.322 10.615 -7.164 1.00 89.75 199 ILE A C 1
ATOM 1585 O O . ILE A 1 199 ? 3.486 11.508 -7.021 1.00 89.75 199 ILE A O 1
ATOM 1589 N N . ILE A 1 200 ? 4.980 10.101 -6.120 1.00 83.25 200 ILE A N 1
ATOM 1590 C CA . ILE A 1 200 ? 4.777 10.574 -4.744 1.00 83.25 200 ILE A CA 1
ATOM 1591 C C . ILE A 1 200 ? 5.168 12.049 -4.619 1.00 83.25 200 ILE A C 1
ATOM 1593 O O . ILE A 1 200 ? 4.415 12.816 -4.019 1.00 83.25 200 ILE A O 1
ATOM 1597 N N . THR A 1 201 ? 6.299 12.478 -5.186 1.00 83.88 201 THR A N 1
ATOM 1598 C CA . THR A 1 201 ? 6.700 13.891 -5.136 1.00 83.88 201 THR A CA 1
ATOM 1599 C C . THR A 1 201 ? 5.724 14.781 -5.901 1.00 83.88 201 THR A C 1
ATOM 1601 O O . THR A 1 201 ? 5.339 15.812 -5.356 1.00 83.88 201 THR A O 1
ATOM 1604 N N . ILE A 1 202 ? 5.228 14.367 -7.074 1.00 87.75 202 ILE A N 1
ATOM 1605 C CA . ILE A 1 202 ? 4.164 15.086 -7.801 1.00 87.75 202 ILE A CA 1
ATOM 1606 C C . ILE A 1 202 ? 2.916 15.240 -6.921 1.00 87.75 202 ILE A C 1
ATOM 1608 O O . ILE A 1 202 ? 2.411 16.351 -6.770 1.00 87.75 202 ILE A O 1
ATOM 1612 N N . ILE A 1 203 ? 2.442 14.165 -6.282 1.00 80.88 203 ILE A N 1
ATOM 1613 C CA . ILE A 1 203 ? 1.242 14.201 -5.428 1.00 80.88 203 ILE A CA 1
ATOM 1614 C C . ILE A 1 203 ? 1.460 15.081 -4.185 1.00 80.88 203 ILE A C 1
ATOM 1616 O O . ILE A 1 203 ? 0.573 15.849 -3.815 1.00 80.88 203 ILE A O 1
ATOM 1620 N N . LEU A 1 204 ? 2.630 15.002 -3.542 1.00 77.12 204 LEU A N 1
ATOM 1621 C CA . LEU A 1 204 ? 2.951 15.805 -2.356 1.00 77.12 204 LEU A CA 1
ATOM 1622 C C . LEU A 1 204 ? 3.109 17.295 -2.681 1.00 77.12 204 LEU A C 1
ATOM 1624 O O . LEU A 1 204 ? 2.733 18.141 -1.866 1.00 77.12 204 LEU A O 1
ATOM 1628 N N . LEU A 1 205 ? 3.676 17.618 -3.847 1.00 79.56 205 LEU A N 1
ATOM 1629 C CA . LEU A 1 205 ? 3.930 18.990 -4.274 1.00 79.56 205 LEU A CA 1
ATOM 1630 C C . LEU A 1 205 ? 2.768 19.596 -5.057 1.00 79.56 205 LEU A C 1
ATOM 1632 O O . LEU A 1 205 ? 2.786 20.800 -5.270 1.00 79.56 205 LEU A O 1
ATOM 1636 N N . MET A 1 206 ? 1.727 18.868 -5.443 1.00 77.94 206 MET A N 1
ATOM 1637 C CA . MET A 1 206 ? 0.566 19.468 -6.112 1.00 77.94 206 MET A CA 1
ATOM 1638 C C . MET A 1 206 ? -0.140 20.502 -5.195 1.00 77.94 206 MET A C 1
ATOM 1640 O O . MET A 1 206 ? -0.078 20.342 -3.976 1.00 77.94 206 MET A O 1
ATOM 1644 N N . PRO A 1 207 ? -0.717 21.623 -5.697 1.00 71.12 207 PRO A N 1
ATOM 1645 C CA . PRO A 1 207 ? -1.287 22.725 -4.883 1.00 71.12 207 PRO A CA 1
ATOM 1646 C C . PRO A 1 207 ? -2.764 22.576 -4.526 1.00 71.12 207 PRO A C 1
ATOM 1648 O O . PRO A 1 207 ? -3.579 22.656 -5.436 1.00 71.12 207 PRO A O 1
ATOM 1651 N N . ARG A 1 208 ? -3.086 22.394 -3.226 1.00 69.62 208 ARG A N 1
ATOM 1652 C CA . ARG A 1 208 ? -4.319 21.874 -2.544 1.00 69.62 208 ARG A CA 1
ATOM 1653 C C . ARG A 1 208 ? -5.697 22.485 -2.878 1.00 69.62 208 ARG A C 1
ATOM 1655 O O . ARG A 1 208 ? -6.517 22.685 -1.989 1.00 69.62 208 ARG A O 1
ATOM 1662 N N . ASN A 1 209 ? -5.964 22.751 -4.149 1.00 67.50 209 ASN A N 1
ATOM 1663 C CA . ASN A 1 209 ? -7.146 23.449 -4.644 1.00 67.50 209 ASN A CA 1
ATOM 1664 C C . ASN A 1 209 ? -8.153 22.482 -5.301 1.00 67.50 209 ASN A C 1
ATOM 1666 O O . ASN A 1 209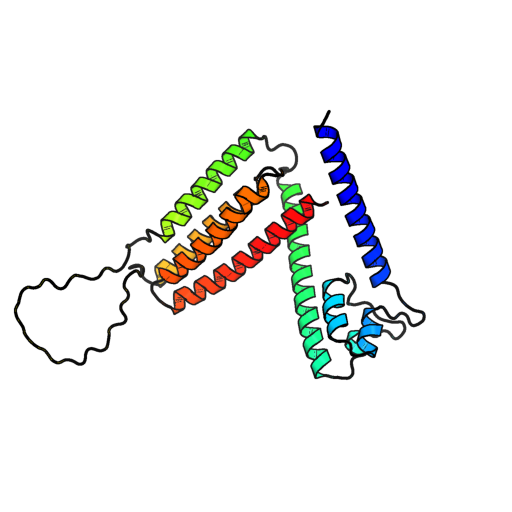 ? -7.916 21.287 -5.429 1.00 67.50 209 ASN A O 1
ATOM 1670 N N . VAL A 1 210 ? -9.292 22.997 -5.766 1.00 59.91 210 VAL A N 1
ATOM 1671 C CA . VAL A 1 210 ? -10.383 22.196 -6.365 1.00 59.91 210 VAL A CA 1
ATOM 1672 C C . VAL A 1 210 ? -9.930 21.375 -7.594 1.00 59.91 210 VAL A C 1
ATOM 1674 O O . VAL A 1 210 ? -10.504 20.332 -7.890 1.00 59.91 210 VAL A O 1
ATOM 1677 N N . GLY A 1 211 ? -8.836 21.767 -8.257 1.00 64.44 211 GLY A N 1
ATOM 1678 C CA . GLY A 1 211 ? -8.268 21.062 -9.416 1.00 64.44 211 GLY A CA 1
ATOM 1679 C C . GLY A 1 211 ? -7.553 19.732 -9.130 1.00 64.44 211 GLY A C 1
ATOM 1680 O O . GLY A 1 211 ? -7.039 19.123 -10.062 1.00 64.44 211 GLY A O 1
ATOM 1681 N N . TRP A 1 212 ? -7.496 19.251 -7.882 1.00 67.88 212 TRP A N 1
ATOM 1682 C CA . TRP A 1 212 ? -6.755 18.016 -7.555 1.00 67.88 212 TRP A CA 1
ATOM 1683 C C . TRP A 1 212 ? -7.324 16.783 -8.215 1.00 67.88 212 TRP A C 1
ATOM 1685 O O . TRP A 1 212 ? -6.567 15.927 -8.659 1.00 67.88 212 TRP A O 1
ATOM 1695 N N . PHE A 1 213 ? -8.647 16.703 -8.310 1.00 69.50 213 PHE A N 1
ATOM 1696 C CA . PHE A 1 213 ? -9.308 15.572 -8.947 1.00 69.50 213 PHE A CA 1
ATOM 1697 C C . PHE A 1 213 ? -8.893 15.420 -10.416 1.00 69.50 213 PHE A C 1
ATOM 1699 O O . PHE A 1 213 ? -8.735 14.294 -10.882 1.00 69.50 213 PHE A O 1
ATOM 1706 N N . LEU A 1 214 ? -8.630 16.537 -11.107 1.00 75.75 214 LEU A N 1
ATOM 1707 C CA . LEU A 1 214 ? -8.262 16.547 -12.522 1.00 75.75 214 LEU A CA 1
ATOM 1708 C C . LEU A 1 214 ? -6.888 15.917 -12.782 1.00 75.75 214 LEU A C 1
ATOM 1710 O O . LEU A 1 214 ? -6.694 15.315 -13.828 1.00 75.75 214 LEU A O 1
ATOM 1714 N N . LEU A 1 215 ? -5.949 16.026 -11.837 1.00 77.44 215 LEU A N 1
ATOM 1715 C CA . LEU A 1 215 ? -4.591 15.487 -11.983 1.00 77.44 215 LEU A CA 1
ATOM 1716 C C . LEU A 1 215 ? -4.372 14.186 -11.203 1.00 77.44 215 LEU A C 1
ATOM 1718 O O . LEU A 1 215 ? -3.559 13.354 -11.599 1.00 77.44 215 LEU A O 1
ATOM 1722 N N . TYR A 1 216 ? -5.120 13.960 -10.125 1.00 80.00 216 TYR A N 1
ATOM 1723 C CA . TYR A 1 216 ? -4.991 12.751 -9.318 1.00 80.00 216 TYR A CA 1
ATOM 1724 C C . TYR A 1 216 ? -5.486 11.509 -10.068 1.00 80.00 216 TYR A C 1
ATOM 1726 O O . TYR A 1 216 ? -4.788 10.497 -10.095 1.00 80.00 216 TYR A O 1
ATOM 1734 N N . LEU A 1 217 ? -6.644 11.597 -10.734 1.00 83.25 217 LEU A N 1
ATOM 1735 C CA . LEU A 1 217 ? -7.180 10.502 -11.547 1.00 83.25 217 LEU A CA 1
ATOM 1736 C C . LEU A 1 217 ? -6.195 10.038 -12.642 1.00 83.25 217 LEU A C 1
ATOM 1738 O O . LEU A 1 217 ? -5.857 8.853 -12.648 1.00 83.25 217 LEU A O 1
ATOM 1742 N N . PRO A 1 218 ? -5.678 10.912 -13.530 1.00 88.00 218 PRO A N 1
ATOM 1743 C CA . PRO A 1 218 ? -4.727 10.484 -14.554 1.00 88.00 218 PRO A CA 1
ATOM 1744 C C . PRO A 1 218 ? -3.401 9.993 -13.965 1.00 88.00 218 PRO A C 1
ATOM 1746 O O . PRO A 1 218 ? -2.811 9.070 -14.516 1.00 88.00 218 PRO A O 1
ATOM 1749 N N . THR A 1 219 ? -2.958 10.524 -12.820 1.00 85.31 219 THR A N 1
ATOM 1750 C CA . THR A 1 219 ? -1.763 10.012 -12.125 1.00 85.31 219 THR A CA 1
ATOM 1751 C C . THR A 1 219 ? -1.956 8.557 -11.679 1.00 85.31 219 THR A C 1
ATOM 1753 O O . THR A 1 219 ? -1.066 7.730 -11.863 1.00 85.31 219 THR A O 1
ATOM 1756 N N . TRP A 1 220 ? -3.137 8.205 -11.158 1.00 84.38 220 TRP A N 1
ATOM 1757 C CA . TRP A 1 220 ? -3.475 6.816 -10.824 1.00 84.38 220 TRP A CA 1
ATOM 1758 C C . TRP A 1 220 ? -3.550 5.913 -12.048 1.00 84.38 220 TRP A C 1
ATOM 1760 O O . TRP A 1 220 ? -3.007 4.808 -12.028 1.00 84.38 220 TRP A O 1
ATOM 1770 N N . LEU A 1 221 ? -4.183 6.388 -13.122 1.00 89.19 221 LEU A N 1
ATOM 1771 C CA . LEU A 1 221 ? -4.241 5.655 -14.386 1.00 89.19 221 LEU A CA 1
ATOM 1772 C C . LEU A 1 221 ? -2.837 5.405 -14.953 1.00 89.19 221 LEU A C 1
ATOM 1774 O O . LEU A 1 221 ? -2.571 4.317 -15.458 1.00 89.19 221 LEU A O 1
ATOM 1778 N N . LEU A 1 222 ? -1.917 6.362 -14.800 1.00 90.56 222 LEU A N 1
ATOM 1779 C CA . LEU A 1 222 ? -0.529 6.217 -15.228 1.00 90.56 222 LEU A CA 1
ATOM 1780 C C . LEU A 1 222 ? 0.209 5.127 -14.434 1.00 90.56 222 LEU A C 1
ATOM 1782 O O . LEU A 1 222 ? 0.897 4.304 -15.035 1.00 90.56 222 LEU A O 1
ATOM 1786 N N . VAL A 1 223 ? 0.032 5.068 -13.108 1.00 88.69 223 VAL A N 1
ATOM 1787 C CA . VAL A 1 223 ? 0.622 4.006 -12.268 1.00 88.69 223 VAL A CA 1
ATOM 1788 C C . VAL A 1 223 ? 0.085 2.626 -12.662 1.00 88.69 223 VAL A C 1
ATOM 1790 O O . VAL A 1 223 ? 0.857 1.672 -12.785 1.00 88.69 223 VAL A O 1
ATOM 1793 N N . MET A 1 224 ? -1.221 2.520 -12.924 1.00 85.56 224 MET A N 1
ATOM 1794 C CA . MET A 1 224 ? -1.827 1.276 -13.408 1.00 85.56 224 MET A CA 1
ATOM 1795 C C . MET A 1 224 ? -1.267 0.873 -14.776 1.00 85.56 224 MET A C 1
ATOM 1797 O O . MET A 1 224 ? -0.837 -0.269 -14.940 1.00 85.56 224 MET A O 1
ATOM 1801 N N . SER A 1 225 ? -1.186 1.813 -15.724 1.00 91.00 225 SER A N 1
ATOM 1802 C CA . SER A 1 225 ? -0.595 1.583 -17.049 1.00 91.00 225 SER A CA 1
ATOM 1803 C C . SER A 1 225 ? 0.848 1.081 -16.952 1.00 91.00 225 SER A C 1
ATOM 1805 O O . SER A 1 225 ? 1.222 0.105 -17.605 1.00 91.00 225 SER A O 1
ATOM 1807 N N . TYR A 1 226 ? 1.650 1.691 -16.076 1.00 90.38 226 TYR A N 1
ATOM 1808 C CA . TYR A 1 226 ? 3.034 1.290 -15.836 1.00 90.38 226 TYR A CA 1
ATOM 1809 C C . TYR A 1 226 ? 3.133 -0.164 -15.345 1.00 90.38 226 TYR A C 1
ATOM 1811 O O . TYR A 1 226 ? 3.929 -0.945 -15.869 1.00 90.38 226 TYR A O 1
ATOM 1819 N N . SER A 1 227 ? 2.280 -0.558 -14.390 1.00 86.38 227 SER A N 1
ATOM 1820 C CA . SER A 1 227 ? 2.260 -1.932 -13.866 1.00 86.38 227 SER A CA 1
ATOM 1821 C C . SER A 1 227 ? 1.904 -2.977 -14.929 1.00 86.38 227 SER A C 1
ATOM 1823 O O . SER A 1 227 ? 2.581 -4.001 -15.037 1.00 86.38 227 SER A O 1
ATOM 1825 N N . VAL A 1 228 ? 0.900 -2.689 -15.765 1.00 87.50 228 VAL A N 1
ATOM 1826 C CA . VAL A 1 228 ? 0.482 -3.577 -16.860 1.00 87.50 228 VAL A CA 1
ATOM 1827 C C . VAL A 1 228 ? 1.591 -3.686 -17.906 1.00 87.50 228 VAL A C 1
ATOM 1829 O O . VAL A 1 228 ? 1.889 -4.782 -18.376 1.00 87.50 228 VAL A O 1
ATOM 1832 N N . SER A 1 229 ? 2.259 -2.573 -18.218 1.00 89.69 229 SER A N 1
ATOM 1833 C CA . SER A 1 229 ? 3.350 -2.537 -19.19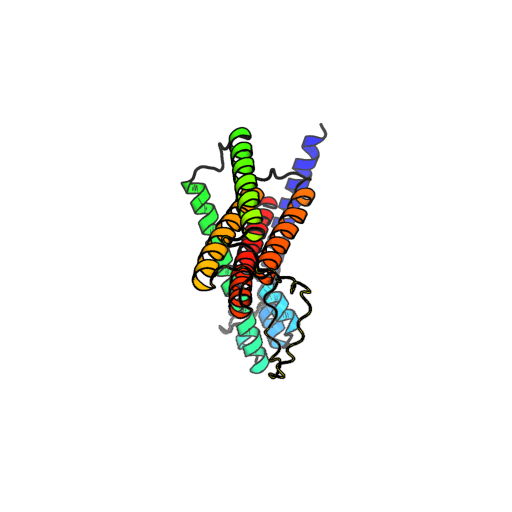8 1.00 89.69 229 SER A CA 1
ATOM 1834 C C . SER A 1 229 ? 4.500 -3.471 -18.803 1.00 89.69 229 SER A C 1
ATOM 1836 O O . SER A 1 229 ? 4.948 -4.276 -19.618 1.00 89.69 229 SER A O 1
ATOM 1838 N N . ILE A 1 230 ? 4.941 -3.444 -17.538 1.00 87.12 230 ILE A N 1
ATOM 1839 C CA . ILE A 1 230 ? 6.011 -4.344 -17.070 1.00 87.12 230 ILE A CA 1
ATOM 1840 C C . ILE A 1 230 ? 5.575 -5.816 -17.107 1.00 87.12 230 ILE A C 1
ATOM 1842 O O . ILE A 1 230 ? 6.370 -6.674 -17.496 1.00 87.12 230 ILE A O 1
ATOM 1846 N N . MET A 1 231 ? 4.324 -6.116 -16.743 1.00 86.12 231 MET A N 1
ATOM 1847 C CA . MET A 1 231 ? 3.791 -7.482 -16.785 1.00 86.12 231 MET A CA 1
ATOM 1848 C C . MET A 1 231 ? 3.816 -8.056 -18.210 1.00 86.12 231 MET A C 1
ATOM 1850 O O . MET A 1 231 ? 4.240 -9.194 -18.416 1.00 86.12 231 MET A O 1
ATOM 1854 N N . VAL A 1 232 ? 3.408 -7.259 -19.201 1.00 87.38 232 VAL A N 1
ATOM 1855 C CA . VAL A 1 232 ? 3.367 -7.683 -20.607 1.00 87.38 232 VAL A CA 1
ATOM 1856 C C . VAL A 1 232 ? 4.777 -7.870 -21.173 1.00 87.38 232 VAL A C 1
ATOM 1858 O O . VAL A 1 232 ? 5.042 -8.885 -21.816 1.00 87.38 232 VAL A O 1
ATOM 1861 N N . ILE A 1 233 ? 5.696 -6.948 -20.883 1.00 88.69 233 ILE A N 1
ATOM 1862 C CA . ILE A 1 233 ? 7.035 -6.890 -21.497 1.00 88.69 233 ILE A CA 1
ATOM 1863 C C . ILE A 1 233 ? 8.033 -7.875 -20.862 1.00 88.69 233 ILE A C 1
ATOM 1865 O O . ILE A 1 233 ? 9.030 -8.244 -21.488 1.00 88.69 233 ILE A O 1
ATOM 1869 N N . SER A 1 234 ? 7.778 -8.322 -19.630 1.00 88.31 234 SER A N 1
ATOM 1870 C CA . SER A 1 234 ? 8.674 -9.205 -18.878 1.00 88.31 234 SER A CA 1
ATOM 1871 C C . SER A 1 234 ? 9.067 -10.479 -19.658 1.00 88.31 234 SER A C 1
ATOM 1873 O O . SER A 1 234 ? 8.166 -11.157 -20.166 1.00 88.31 234 SER A O 1
ATOM 1875 N N . PRO A 1 235 ? 10.371 -10.845 -19.705 1.00 85.69 235 PRO A N 1
ATOM 1876 C CA . PRO A 1 235 ? 10.879 -11.993 -20.467 1.00 85.69 235 PRO A CA 1
ATOM 1877 C C . PRO A 1 235 ? 10.231 -13.336 -20.112 1.00 85.69 235 PRO A C 1
ATOM 1879 O O . PRO A 1 235 ? 9.967 -14.136 -21.009 1.00 85.69 235 PRO A O 1
ATOM 1882 N N . SER A 1 236 ? 9.954 -13.576 -18.825 1.00 84.75 236 SER A N 1
ATOM 1883 C CA . SER A 1 236 ? 9.272 -14.780 -18.347 1.00 84.75 236 SER A CA 1
ATOM 1884 C C . SER A 1 236 ? 8.024 -14.447 -17.533 1.00 84.75 236 SER A C 1
ATOM 1886 O O . SER A 1 236 ? 7.898 -13.366 -16.944 1.00 84.75 236 SER A O 1
ATOM 1888 N N . ASP A 1 237 ? 7.090 -15.399 -17.495 1.00 82.69 237 ASP A N 1
ATOM 1889 C CA . ASP A 1 237 ? 5.861 -15.295 -16.698 1.00 82.69 237 ASP A CA 1
ATOM 1890 C C . ASP A 1 237 ? 6.180 -15.292 -15.191 1.00 82.69 237 ASP A C 1
ATOM 1892 O O . ASP A 1 237 ? 5.506 -14.636 -14.398 1.00 82.69 237 ASP A O 1
ATOM 1896 N N . ILE A 1 238 ? 7.256 -15.979 -14.788 1.00 82.31 238 ILE A N 1
ATOM 1897 C CA . ILE A 1 238 ? 7.714 -16.033 -13.394 1.00 82.31 238 ILE A CA 1
ATOM 1898 C C . ILE A 1 238 ? 8.257 -14.667 -12.969 1.00 82.31 238 ILE A C 1
ATOM 1900 O O . ILE A 1 238 ? 7.831 -14.140 -11.937 1.00 82.31 238 ILE A O 1
ATOM 1904 N N . THR A 1 239 ? 9.143 -14.053 -13.767 1.00 82.75 239 THR A N 1
ATOM 1905 C CA . THR A 1 239 ? 9.641 -12.703 -13.463 1.00 82.75 239 THR A CA 1
ATOM 1906 C C . THR A 1 239 ? 8.514 -11.677 -13.498 1.00 82.75 239 THR A C 1
ATOM 1908 O O . THR A 1 239 ? 8.485 -10.786 -12.650 1.00 82.75 239 THR A O 1
ATOM 1911 N N . ALA A 1 240 ? 7.537 -11.838 -14.399 1.00 83.81 240 ALA A N 1
ATOM 1912 C CA . ALA A 1 240 ? 6.374 -10.957 -14.487 1.00 83.81 240 ALA A CA 1
ATOM 1913 C C . ALA A 1 240 ? 5.532 -11.002 -13.205 1.00 83.81 240 ALA A C 1
ATOM 1915 O O . ALA A 1 240 ? 5.168 -9.958 -12.660 1.00 83.81 240 ALA A O 1
ATOM 1916 N N . ASN A 1 241 ? 5.255 -12.204 -12.694 1.00 84.81 241 ASN A N 1
ATOM 1917 C CA . ASN A 1 241 ? 4.446 -12.396 -11.493 1.00 84.81 241 ASN A CA 1
ATOM 1918 C C . ASN A 1 241 ? 5.161 -11.907 -10.230 1.00 84.81 241 ASN A C 1
ATOM 1920 O O . ASN A 1 241 ? 4.547 -11.235 -9.399 1.00 84.81 241 ASN A O 1
ATOM 1924 N N . LEU A 1 242 ? 6.462 -12.190 -10.099 1.00 82.81 242 LEU A N 1
ATOM 1925 C CA . LEU A 1 242 ? 7.269 -11.696 -8.980 1.00 82.81 242 LEU A CA 1
ATOM 1926 C C . LEU A 1 242 ? 7.311 -10.165 -8.958 1.00 82.81 242 LEU A C 1
ATOM 1928 O O . LEU A 1 242 ? 7.101 -9.558 -7.905 1.00 82.81 242 LEU A O 1
ATOM 1932 N N . MET A 1 243 ? 7.500 -9.539 -10.121 1.00 81.94 243 MET A N 1
ATOM 1933 C CA . MET A 1 243 ? 7.481 -8.084 -10.228 1.00 81.94 243 MET A CA 1
ATOM 1934 C C . MET A 1 243 ? 6.121 -7.484 -9.938 1.00 81.94 243 MET A C 1
ATOM 1936 O O . MET A 1 243 ? 6.018 -6.563 -9.131 1.00 81.94 243 MET A O 1
ATOM 1940 N N . THR A 1 244 ? 5.065 -8.034 -10.529 1.00 80.81 244 THR A N 1
ATOM 1941 C CA . THR A 1 244 ? 3.696 -7.572 -10.282 1.00 80.81 244 THR A CA 1
ATOM 1942 C C . THR A 1 244 ? 3.346 -7.665 -8.795 1.00 80.81 244 THR A C 1
ATOM 1944 O O . THR A 1 244 ? 2.800 -6.715 -8.235 1.00 80.81 244 THR A O 1
ATOM 1947 N N . SER A 1 245 ? 3.732 -8.751 -8.114 1.00 81.31 245 SER A N 1
ATOM 1948 C CA . SER A 1 245 ? 3.544 -8.891 -6.664 1.00 81.31 245 SER A CA 1
ATOM 1949 C C . SER A 1 245 ? 4.276 -7.800 -5.879 1.00 81.31 245 SER A C 1
ATOM 1951 O O . SER A 1 245 ? 3.715 -7.226 -4.945 1.00 81.31 245 SER A O 1
ATOM 1953 N N . PHE A 1 246 ? 5.519 -7.486 -6.248 1.00 79.88 246 PHE A N 1
ATOM 1954 C CA . PHE A 1 246 ? 6.287 -6.421 -5.608 1.00 79.88 246 PHE A CA 1
ATOM 1955 C C . PHE A 1 246 ? 5.662 -5.033 -5.847 1.00 79.88 246 PHE A C 1
ATOM 1957 O O . PHE A 1 246 ? 5.522 -4.238 -4.914 1.00 79.88 246 PHE A O 1
ATOM 1964 N N . TYR A 1 247 ? 5.199 -4.759 -7.069 1.00 79.50 247 TYR A N 1
ATOM 1965 C CA . TYR A 1 247 ? 4.539 -3.497 -7.410 1.00 79.50 247 TYR A CA 1
ATOM 1966 C C . TYR A 1 247 ? 3.181 -3.319 -6.746 1.00 79.50 247 TYR A C 1
ATOM 1968 O O . TYR A 1 247 ? 2.865 -2.205 -6.339 1.00 79.50 247 TYR A O 1
ATOM 1976 N N . LEU A 1 248 ? 2.405 -4.388 -6.553 1.00 78.06 248 LEU A N 1
ATOM 1977 C CA . LEU A 1 248 ? 1.161 -4.327 -5.784 1.00 78.06 248 LEU A CA 1
ATOM 1978 C C . LEU A 1 248 ? 1.410 -3.885 -4.337 1.00 78.06 248 LEU A C 1
ATOM 1980 O O . LEU A 1 248 ? 0.653 -3.076 -3.801 1.00 78.06 248 LEU A O 1
ATOM 1984 N N . VAL A 1 249 ? 2.493 -4.353 -3.709 1.00 80.50 249 VAL A N 1
ATOM 1985 C CA . VAL A 1 249 ? 2.872 -3.904 -2.360 1.00 80.50 249 VAL A CA 1
ATOM 1986 C C . VAL A 1 249 ? 3.225 -2.413 -2.363 1.00 80.50 249 VAL A C 1
ATOM 1988 O O . VAL A 1 249 ? 2.742 -1.670 -1.505 1.00 80.50 249 VAL A O 1
ATOM 1991 N N . LEU A 1 250 ? 4.002 -1.945 -3.345 1.00 74.94 250 LEU A N 1
ATOM 1992 C CA . LEU A 1 250 ? 4.335 -0.522 -3.491 1.00 74.94 250 LEU A CA 1
ATOM 1993 C C . LEU A 1 250 ? 3.102 0.348 -3.778 1.00 74.94 250 LEU A C 1
ATOM 1995 O O . LEU A 1 250 ? 2.985 1.445 -3.231 1.00 74.94 250 LEU A O 1
ATOM 1999 N N . LEU A 1 251 ? 2.157 -0.151 -4.578 1.00 78.25 251 LEU A N 1
ATOM 2000 C CA . LEU A 1 251 ? 0.878 0.500 -4.847 1.00 78.25 251 LEU A CA 1
ATOM 2001 C C . LEU A 1 251 ? 0.101 0.704 -3.546 1.00 78.25 251 LEU A C 1
ATOM 2003 O O . LEU A 1 251 ? -0.360 1.808 -3.278 1.00 78.25 251 LEU A O 1
ATOM 2007 N N . VAL A 1 252 ? 0.011 -0.328 -2.699 1.00 79.94 252 VAL A N 1
ATOM 2008 C CA . VAL A 1 252 ? -0.635 -0.225 -1.382 1.00 79.94 252 VAL A CA 1
ATOM 2009 C C . VAL A 1 252 ? 0.050 0.841 -0.528 1.00 79.94 252 VAL A C 1
ATOM 2011 O O . VAL A 1 252 ? -0.638 1.677 0.053 1.00 79.94 252 VAL A O 1
ATOM 2014 N N . VAL A 1 253 ? 1.385 0.879 -0.489 1.00 75.69 253 VAL A N 1
ATOM 2015 C CA . VAL A 1 253 ? 2.128 1.930 0.230 1.00 75.69 253 VAL A CA 1
ATOM 2016 C C . VAL A 1 253 ? 1.782 3.325 -0.305 1.00 75.69 253 VAL A C 1
ATOM 2018 O O . VAL A 1 253 ? 1.555 4.239 0.490 1.00 75.69 253 VAL A O 1
ATOM 2021 N N . LEU A 1 254 ? 1.666 3.486 -1.626 1.00 74.56 254 LEU A N 1
ATOM 2022 C CA . LEU A 1 254 ? 1.285 4.750 -2.257 1.00 74.56 254 LEU A CA 1
ATOM 2023 C C . LEU A 1 254 ? -0.166 5.146 -1.934 1.00 74.56 254 LEU A C 1
ATOM 2025 O O . LEU A 1 254 ? -0.410 6.313 -1.622 1.00 74.56 254 LEU A O 1
ATOM 2029 N N . ILE A 1 255 ? -1.110 4.193 -1.907 1.00 78.06 255 ILE A N 1
ATOM 2030 C CA . ILE A 1 255 ? -2.490 4.424 -1.438 1.00 78.06 255 ILE A CA 1
ATOM 2031 C C . ILE A 1 255 ? -2.465 4.941 0.003 1.00 78.06 255 ILE A C 1
ATOM 2033 O O . ILE A 1 255 ? -3.115 5.939 0.305 1.00 78.06 255 ILE A O 1
ATOM 2037 N N . LEU A 1 256 ? -1.704 4.300 0.898 1.00 76.56 256 LEU A N 1
ATOM 2038 C CA . LEU A 1 256 ? -1.613 4.714 2.303 1.00 76.56 256 LEU A CA 1
ATOM 2039 C C . LEU A 1 256 ? -1.014 6.113 2.451 1.00 76.56 256 LEU A C 1
ATOM 2041 O O . LEU A 1 256 ? -1.556 6.931 3.197 1.00 76.56 256 LEU A O 1
ATOM 2045 N N . ALA A 1 257 ? 0.059 6.407 1.715 1.00 71.19 257 ALA A N 1
ATOM 2046 C CA . ALA A 1 257 ? 0.678 7.728 1.692 1.00 71.19 257 ALA A CA 1
ATOM 2047 C C . ALA A 1 257 ? -0.306 8.800 1.195 1.00 71.19 257 ALA A C 1
ATOM 2049 O O . ALA A 1 257 ? -0.430 9.859 1.816 1.00 71.19 257 ALA A O 1
ATOM 2050 N N . CYS A 1 258 ? -1.071 8.502 0.141 1.00 71.12 258 CYS A N 1
ATOM 2051 C CA . CYS A 1 258 ? -2.107 9.392 -0.372 1.00 71.12 258 CYS A CA 1
ATOM 2052 C C . CYS A 1 258 ? -3.242 9.588 0.637 1.00 71.12 258 CYS A C 1
ATOM 2054 O O . CYS A 1 258 ? -3.613 10.723 0.917 1.00 71.12 258 CYS A O 1
ATOM 2056 N N . LEU A 1 259 ? -3.772 8.519 1.241 1.00 70.38 259 LEU A N 1
ATOM 2057 C CA . LEU A 1 259 ? -4.831 8.609 2.252 1.00 70.38 259 LEU A CA 1
ATOM 2058 C C . LEU A 1 259 ? -4.392 9.436 3.464 1.00 70.38 259 LEU A C 1
ATOM 2060 O O . LEU A 1 259 ? -5.167 10.244 3.974 1.00 70.38 259 LEU A O 1
ATOM 2064 N N . LEU A 1 260 ? -3.142 9.280 3.904 1.00 65.69 260 LEU A N 1
ATOM 2065 C CA . LEU A 1 260 ? -2.553 10.109 4.954 1.00 65.69 260 LEU A CA 1
ATOM 2066 C C . LEU A 1 260 ? -2.440 11.570 4.529 1.00 65.69 260 LEU A C 1
ATOM 2068 O O . LEU A 1 260 ? -2.778 12.467 5.308 1.00 65.69 260 LEU A O 1
ATOM 2072 N N . PHE A 1 261 ? -2.001 11.811 3.293 1.00 65.88 261 PHE A N 1
ATOM 2073 C CA . PHE A 1 261 ? -1.966 13.147 2.729 1.00 65.88 261 PHE A CA 1
ATOM 2074 C C . PHE A 1 261 ? -3.372 13.765 2.726 1.00 65.88 261 PHE A C 1
ATOM 2076 O O . PHE A 1 261 ? -3.555 14.826 3.315 1.00 65.88 261 PHE A O 1
ATOM 2083 N N . PHE A 1 262 ? -4.392 13.096 2.187 1.00 63.91 262 PHE A N 1
ATOM 2084 C CA . PHE A 1 262 ? -5.770 13.603 2.183 1.00 63.91 262 PHE A CA 1
ATOM 2085 C C . PHE A 1 262 ? -6.338 13.799 3.591 1.00 63.91 262 PHE A C 1
ATOM 2087 O O . PHE A 1 262 ? -6.915 14.850 3.867 1.00 63.91 262 PHE A O 1
ATOM 2094 N N . LYS A 1 263 ? -6.095 12.871 4.525 1.00 56.38 263 LYS A N 1
ATOM 2095 C CA . LYS A 1 263 ? -6.520 13.014 5.927 1.00 56.38 263 LYS A CA 1
ATOM 2096 C C . LYS A 1 263 ? -5.928 14.267 6.575 1.00 56.38 263 LYS A C 1
ATOM 2098 O O . LYS A 1 263 ? -6.631 14.986 7.276 1.00 56.38 263 LYS A O 1
ATOM 2103 N N . ARG A 1 264 ? -4.662 14.585 6.286 1.00 57.62 264 ARG A N 1
ATOM 2104 C CA . ARG A 1 264 ? -4.004 15.819 6.751 1.00 57.62 264 ARG A CA 1
ATOM 2105 C C . ARG A 1 264 ? -4.475 17.075 6.008 1.00 57.62 264 ARG A C 1
ATOM 2107 O O . ARG A 1 264 ? -4.135 18.179 6.411 1.00 57.62 264 ARG A O 1
ATOM 2114 N N . SER A 1 265 ? -5.187 16.933 4.891 1.00 47.59 265 SER A N 1
ATOM 2115 C CA . SER A 1 265 ? -5.875 18.046 4.222 1.00 47.59 265 SER A CA 1
ATOM 2116 C C . SER A 1 265 ? -7.205 18.379 4.870 1.00 47.59 265 SER A C 1
ATOM 2118 O O . SER A 1 265 ? -7.652 19.509 4.749 1.00 47.59 265 SER A O 1
ATOM 2120 N N . LEU A 1 266 ? -7.845 17.394 5.496 1.00 49.69 266 LEU A N 1
ATOM 2121 C CA . LEU A 1 266 ? -9.141 17.514 6.160 1.00 49.69 266 LEU A CA 1
ATOM 2122 C C . LEU A 1 266 ? -9.021 17.845 7.656 1.00 49.69 266 LEU A C 1
ATOM 2124 O O . LEU A 1 266 ? -10.023 18.155 8.288 1.00 49.69 266 LEU A O 1
ATOM 2128 N N . MET A 1 267 ? -7.818 17.801 8.234 1.00 43.56 267 MET A N 1
ATOM 2129 C CA . MET A 1 267 ? -7.530 18.364 9.560 1.00 43.56 267 MET A CA 1
ATOM 2130 C C . MET A 1 267 ? -7.117 19.819 9.436 1.00 43.56 267 MET A C 1
ATOM 2132 O O . MET A 1 267 ? -7.610 20.605 10.267 1.00 43.56 267 MET A O 1
#

Secondary structure (DSSP, 8-state):
-THHHHHHHHHHHHHHHHHHHHHHHHHHT-B-TT--BHHHHHHHTT-HHHHHHHHHH-S-SS-B-TTS-BTTTS---HHHHHHHHHHHHHHHHHHHHHHHHHHHHHHHHHHH-TTTT--HHHHHHHHHHHHHHHHHHHHHHHS-TT-BPPP----------------------TTSBSS-HHHHHHHHHHHHHHHHHHHHHHHHHS--STTHHHHHHHHHHHHHHHHHHHHHH-SSHHHHHHHHHHHHHHHHHHHHHHHHHHHHHH-

Radius of gyration: 27.1 Å; chains: 1; bounding box: 44×73×87 Å